Protein AF-A0A843XCW1-F1 (afdb_monomer_lite)

pLDDT: mean 71.19, std 19.33, range [31.62, 93.44]

Sequence (189 aa):
MIVRGHMHDRPYMSRRPGGSSKDAEFLVAKASEFLVITGYDINGIKLAKKVWVLPGQACTIFDISPVNYTFEKLTFLLPSIFTIGPCIDDRDSLLRYAKLISPHDKLSNHIKELVKGVIKGETHVIASSMTMEEITKNSAGERERGTKSFKEEVFEKVQLELNQFGFLIYNANVKQLVDVVGHEYLSYL

Secondary structure (DSSP, 8-state):
--------PPP--PPPP-----PPEEEE--TTEEEEEEETTEEEEEEESEEEE-TTEEEEEEE---EEEE---S-TTS-SEEEEEE-SS-HHHHHHHHHHHSS-TTHHHHHHHHHHHHHHHHHHHHHHHS-HHHHHHHHTT---TTPPPHHHHHHHHHHHHHHTTTEEEEEEE--------S-SSS---

Radius of gyration: 23.96 Å; chains: 1; bounding box: 61×48×83 Å

Organism: Colocasia esculenta (NCBI:txid4460)

InterPro domains:
  IPR001107 Band 7 domain [PF01145] (36-176)
  IPR027705 Flotillin family [PTHR13806] (27-189)
  IPR036013 Band 7/SPFH domain superfamily [G3DSA:3.30.479.30] (64-180)
  IPR036013 Band 7/SPFH domain superfamily [SSF117892] (68-179)

Foldseek 3Di:
DDDDDDDDDDDDDDDDDDDDDPDWDKDAADPQKWKWKDFDPDDQTDIDRIDTAGPGMDIDMDGFAWDWQADPDDDLLFQRIWTKTFDPPDPVLVSLLCVLPVDDDVRVVVVNVVLVVLLVVLLVVLPVVDDPVQQVCLRVPNDDPPDHHSHVSSQVSSQVVVSSSRMDGPDGHRPRDPDPPDDDDDPPD

Structure (mmCIF, N/CA/C/O backbone):
data_AF-A0A843XCW1-F1
#
_entry.id   AF-A0A843XCW1-F1
#
loop_
_atom_site.group_PDB
_atom_site.id
_atom_site.type_symbol
_atom_site.label_atom_id
_atom_site.label_alt_id
_atom_site.label_comp_id
_atom_site.label_asym_id
_atom_site.label_entity_id
_atom_site.label_seq_id
_atom_site.pdbx_PDB_ins_code
_atom_site.Cartn_x
_atom_site.Cartn_y
_atom_site.Cartn_z
_atom_site.occupancy
_atom_site.B_iso_or_equiv
_atom_site.auth_seq_id
_atom_site.auth_comp_id
_atom_site.auth_asym_id
_atom_site.auth_atom_id
_atom_site.pdbx_PDB_model_num
ATOM 1 N N . MET A 1 1 ? 30.957 -37.542 9.936 1.00 42.91 1 MET A N 1
ATOM 2 C CA . MET A 1 1 ? 31.930 -36.435 10.041 1.00 42.91 1 MET A CA 1
ATOM 3 C C . MET A 1 1 ? 32.501 -36.199 8.652 1.00 42.91 1 MET A C 1
ATOM 5 O O . MET A 1 1 ? 33.139 -37.104 8.148 1.00 42.91 1 MET A O 1
ATOM 9 N N . ILE A 1 2 ? 32.157 -35.078 8.013 1.00 34.94 2 ILE A N 1
ATOM 10 C CA . ILE A 1 2 ? 32.978 -34.258 7.100 1.00 34.94 2 ILE A CA 1
ATOM 11 C C . ILE A 1 2 ? 32.090 -33.070 6.702 1.00 34.94 2 ILE A C 1
ATOM 13 O O . ILE A 1 2 ? 30.988 -33.225 6.185 1.00 34.94 2 ILE A O 1
ATOM 17 N N . VAL A 1 3 ? 32.586 -31.891 7.055 1.00 39.03 3 VAL A N 1
ATOM 18 C CA . VAL A 1 3 ? 32.024 -30.555 6.859 1.00 39.03 3 VAL A CA 1
ATOM 19 C C . VAL A 1 3 ? 32.663 -29.958 5.603 1.00 39.03 3 VAL A C 1
ATOM 21 O O . VAL A 1 3 ? 33.866 -30.126 5.422 1.00 39.03 3 VAL A O 1
ATOM 24 N N . ARG A 1 4 ? 31.889 -29.250 4.769 1.00 32.25 4 ARG A N 1
ATOM 25 C CA . ARG A 1 4 ? 32.316 -28.252 3.754 1.00 32.25 4 ARG A CA 1
ATOM 26 C C . ARG A 1 4 ? 31.024 -27.632 3.191 1.00 32.25 4 ARG A C 1
ATOM 28 O O . ARG A 1 4 ? 30.201 -28.370 2.676 1.00 32.25 4 ARG A O 1
ATOM 35 N N . GLY A 1 5 ? 30.685 -26.351 3.320 1.00 33.88 5 GLY A N 1
ATOM 36 C CA . GLY A 1 5 ? 31.501 -25.150 3.455 1.00 33.88 5 GLY A CA 1
ATOM 37 C C . GLY A 1 5 ? 31.714 -24.526 2.076 1.00 33.88 5 GLY A C 1
ATOM 38 O O . GLY A 1 5 ? 32.639 -24.942 1.392 1.00 33.88 5 GLY A O 1
ATOM 39 N N . HIS A 1 6 ? 30.857 -23.582 1.665 1.00 31.62 6 HIS A N 1
ATOM 40 C CA . HIS A 1 6 ? 31.295 -22.244 1.243 1.00 31.62 6 HIS A CA 1
ATOM 41 C C . HIS A 1 6 ? 30.123 -21.323 0.875 1.00 31.62 6 HIS A C 1
ATOM 43 O O . HIS A 1 6 ? 29.407 -21.527 -0.103 1.00 31.62 6 HIS A O 1
ATOM 49 N N . MET A 1 7 ? 29.991 -20.276 1.692 1.00 39.00 7 MET A N 1
ATOM 50 C CA . MET A 1 7 ? 29.360 -19.002 1.373 1.00 39.00 7 MET A CA 1
ATOM 51 C C . MET A 1 7 ? 29.968 -18.423 0.093 1.00 39.00 7 MET A C 1
ATOM 53 O O . MET A 1 7 ? 31.190 -18.340 -0.026 1.00 39.00 7 MET A O 1
ATOM 57 N N . HIS A 1 8 ? 29.112 -17.975 -0.821 1.00 34.19 8 HIS A N 1
ATOM 58 C CA . HIS A 1 8 ? 29.477 -16.998 -1.838 1.00 34.19 8 HIS A CA 1
ATOM 59 C C . HIS A 1 8 ? 28.690 -15.718 -1.566 1.00 34.19 8 HIS A C 1
ATOM 61 O O . HIS A 1 8 ? 27.567 -15.543 -2.040 1.00 34.19 8 HIS A O 1
ATOM 67 N N . ASP A 1 9 ? 29.311 -14.829 -0.794 1.00 36.38 9 ASP A N 1
ATOM 68 C CA . ASP A 1 9 ? 28.999 -13.407 -0.811 1.00 36.38 9 ASP A CA 1
ATOM 69 C C . ASP A 1 9 ? 29.245 -12.879 -2.229 1.00 36.38 9 ASP A C 1
ATOM 71 O O . ASP A 1 9 ? 30.337 -13.031 -2.787 1.00 36.38 9 ASP A O 1
ATOM 75 N N . ARG A 1 10 ? 28.221 -12.277 -2.840 1.00 37.25 10 ARG A N 1
ATOM 76 C CA . ARG A 1 10 ? 28.391 -11.470 -4.054 1.00 37.25 10 ARG A CA 1
ATOM 77 C C . ARG A 1 10 ? 28.349 -9.991 -3.678 1.00 37.25 10 ARG A C 1
ATOM 79 O O . ARG A 1 10 ? 27.496 -9.599 -2.883 1.00 37.25 10 ARG A O 1
ATOM 86 N N . PRO A 1 11 ? 29.268 -9.175 -4.215 1.00 33.97 11 PRO A N 1
ATOM 87 C CA . PRO A 1 11 ? 29.506 -7.837 -3.706 1.00 33.97 11 PRO A CA 1
ATOM 88 C C . PRO A 1 11 ? 28.362 -6.897 -4.090 1.00 33.97 11 PRO A C 1
ATOM 90 O O . PRO A 1 11 ? 27.901 -6.881 -5.233 1.00 33.97 11 PRO A O 1
ATOM 93 N N . TYR A 1 12 ? 27.947 -6.071 -3.132 1.00 35.97 12 TYR A N 1
ATOM 94 C CA . TYR A 1 12 ? 27.182 -4.855 -3.385 1.00 35.97 12 TYR A CA 1
ATOM 95 C C . TYR A 1 12 ? 28.039 -3.915 -4.245 1.00 35.97 12 TYR A C 1
ATOM 97 O O . TYR A 1 12 ? 28.986 -3.302 -3.755 1.00 35.97 12 TYR A O 1
ATOM 105 N N . MET A 1 13 ? 27.728 -3.814 -5.539 1.00 37.12 13 MET A N 1
ATOM 106 C CA . MET A 1 13 ? 28.345 -2.824 -6.420 1.00 37.12 13 MET A CA 1
ATOM 107 C C . MET A 1 13 ? 27.622 -1.481 -6.299 1.00 37.12 13 MET A C 1
ATOM 109 O O . MET A 1 13 ? 26.503 -1.294 -6.772 1.00 37.12 13 MET A O 1
ATOM 113 N N . SER A 1 14 ? 28.311 -0.534 -5.674 1.00 41.09 14 SER A N 1
ATOM 114 C CA . SER A 1 14 ? 28.047 0.899 -5.714 1.00 41.09 14 SER A CA 1
ATOM 115 C C . SER A 1 14 ? 28.290 1.444 -7.132 1.00 41.09 14 SER A C 1
ATOM 117 O O . SER A 1 14 ? 29.402 1.378 -7.652 1.00 41.09 14 SER A O 1
ATOM 119 N N . ARG A 1 15 ? 27.257 1.994 -7.790 1.00 41.91 15 ARG A N 1
ATOM 120 C CA . ARG A 1 15 ? 27.407 2.665 -9.097 1.00 41.91 15 ARG A CA 1
ATOM 121 C C . ARG A 1 15 ? 27.857 4.123 -8.904 1.00 41.91 15 ARG A C 1
ATOM 123 O O . ARG A 1 15 ? 27.137 4.922 -8.313 1.00 41.91 15 ARG A O 1
ATOM 130 N N . ARG A 1 16 ? 29.034 4.472 -9.444 1.00 40.62 16 ARG A N 1
ATOM 131 C CA . ARG A 1 16 ? 29.430 5.854 -9.796 1.00 40.62 16 ARG A CA 1
ATOM 132 C C . ARG A 1 16 ? 28.834 6.245 -11.164 1.00 40.62 16 ARG A C 1
ATOM 134 O O . ARG A 1 16 ? 28.589 5.346 -11.968 1.00 40.62 16 ARG A O 1
ATOM 141 N N . PRO A 1 17 ? 28.652 7.546 -11.473 1.00 51.94 17 PRO A N 1
ATOM 142 C CA . PRO A 1 17 ? 28.179 7.995 -12.778 1.00 51.94 17 PRO A CA 1
ATOM 143 C C . PRO A 1 17 ? 29.356 8.278 -13.730 1.00 51.94 17 PRO A C 1
ATOM 145 O O . PRO A 1 17 ? 30.313 8.955 -13.363 1.00 51.94 17 PRO A O 1
ATOM 148 N N . GLY A 1 18 ? 29.281 7.782 -14.965 1.00 34.56 18 GLY A N 1
ATOM 149 C CA . GLY A 1 18 ? 30.233 8.086 -16.040 1.00 34.56 18 GLY A CA 1
ATOM 150 C C . GLY A 1 18 ? 29.852 7.335 -17.314 1.00 34.56 18 GLY A C 1
ATOM 151 O O . GLY A 1 18 ? 29.798 6.111 -17.304 1.00 34.56 18 GLY A O 1
ATOM 152 N N . GLY A 1 19 ? 29.486 8.066 -18.370 1.00 50.41 19 GLY A N 1
ATOM 153 C CA . GLY A 1 19 ? 28.840 7.518 -19.565 1.00 50.41 19 GLY A CA 1
ATOM 154 C C . GLY A 1 19 ? 29.751 6.747 -20.526 1.00 50.41 19 GLY A C 1
ATOM 155 O O . GLY A 1 19 ? 30.942 7.018 -20.620 1.00 50.41 19 GLY A O 1
ATOM 156 N N . SER A 1 20 ? 29.154 5.803 -21.260 1.00 41.19 20 SER A N 1
ATOM 157 C CA . SER A 1 20 ? 29.444 5.393 -22.652 1.00 41.19 20 SER A CA 1
ATOM 158 C C . SER A 1 20 ? 28.678 4.092 -22.964 1.00 41.19 20 SER A C 1
ATOM 160 O O . SER A 1 20 ? 28.527 3.258 -22.083 1.00 41.19 20 SER A O 1
ATOM 162 N N . SER A 1 21 ? 28.137 3.990 -24.187 1.00 45.41 21 SER A N 1
ATOM 163 C CA . SER A 1 21 ? 27.369 2.879 -24.800 1.00 45.41 21 SER A CA 1
ATOM 164 C C . SER A 1 21 ? 26.315 2.175 -23.927 1.00 45.41 21 SER A C 1
ATOM 166 O O . SER A 1 21 ? 26.625 1.327 -23.097 1.00 45.41 21 SER A O 1
ATOM 168 N N . LYS A 1 22 ? 25.026 2.481 -24.139 1.00 59.19 22 LYS A N 1
ATOM 169 C CA . LYS A 1 22 ? 23.931 1.713 -23.521 1.00 59.19 22 LYS A CA 1
ATOM 170 C C . LYS A 1 22 ? 23.686 0.434 -24.322 1.00 59.19 22 LYS A C 1
ATOM 172 O O . LYS A 1 22 ? 22.729 0.359 -25.089 1.00 59.19 22 LYS A O 1
ATOM 177 N N . ASP A 1 23 ? 24.564 -0.545 -24.154 1.00 73.44 23 ASP A N 1
ATOM 178 C CA . ASP A 1 23 ? 24.301 -1.907 -24.610 1.00 73.44 23 ASP A CA 1
ATOM 179 C C . ASP A 1 23 ? 23.095 -2.476 -23.844 1.00 73.44 23 ASP A C 1
ATOM 181 O O . ASP A 1 23 ? 22.777 -2.034 -22.735 1.00 73.44 23 ASP A O 1
ATOM 185 N N . ALA A 1 24 ? 22.385 -3.429 -24.449 1.00 77.44 24 ALA A N 1
ATOM 186 C CA . ALA A 1 24 ? 21.209 -4.019 -23.824 1.00 77.44 24 ALA A CA 1
ATOM 187 C C . ALA A 1 24 ? 21.603 -4.795 -22.552 1.00 77.44 24 ALA A C 1
ATOM 189 O O . ALA A 1 24 ? 22.353 -5.768 -22.621 1.00 77.44 24 ALA A O 1
ATOM 190 N N . GLU A 1 25 ? 21.084 -4.385 -21.392 1.00 86.69 25 GLU A N 1
ATOM 191 C CA . GLU A 1 25 ? 21.371 -5.018 -20.096 1.00 86.69 25 GLU A CA 1
ATOM 192 C C . GLU A 1 25 ? 20.245 -6.003 -19.739 1.00 86.69 25 GLU A C 1
ATOM 194 O O . GLU A 1 25 ? 19.065 -5.643 -19.758 1.00 86.69 25 GLU A O 1
ATOM 199 N N . PHE A 1 26 ? 20.586 -7.253 -19.406 1.00 89.25 26 PHE A N 1
ATOM 200 C CA . PHE A 1 26 ? 19.610 -8.231 -18.918 1.00 89.25 26 PHE A CA 1
ATOM 201 C C . PHE A 1 26 ? 19.515 -8.182 -17.391 1.00 89.25 26 PHE A C 1
ATOM 203 O O . PHE A 1 26 ? 20.472 -8.510 -16.689 1.00 89.25 26 PHE A O 1
ATOM 210 N N . LEU A 1 27 ? 18.343 -7.807 -16.877 1.00 88.06 27 LEU A N 1
ATOM 211 C CA . LEU A 1 27 ? 18.084 -7.661 -15.446 1.00 88.06 27 LEU A CA 1
ATOM 212 C C . LEU A 1 27 ? 17.077 -8.700 -14.948 1.00 88.06 27 LEU A C 1
ATOM 214 O O . LEU A 1 27 ? 16.104 -9.038 -15.626 1.00 88.06 27 LEU A O 1
ATOM 218 N N . VAL A 1 28 ? 17.301 -9.177 -13.723 1.00 89.56 28 VAL A N 1
ATOM 219 C CA . VAL A 1 28 ? 16.445 -10.142 -13.021 1.00 89.56 28 VAL A CA 1
ATOM 220 C C . VAL A 1 28 ? 16.177 -9.623 -11.611 1.00 89.56 28 VAL A C 1
ATOM 222 O O . VAL A 1 28 ? 17.115 -9.393 -10.853 1.00 89.56 28 VAL A O 1
ATOM 225 N N . ALA A 1 29 ? 14.903 -9.457 -11.262 1.00 88.44 29 ALA A N 1
ATOM 226 C CA . ALA A 1 29 ? 14.480 -9.066 -9.921 1.00 88.44 29 ALA A CA 1
ATOM 227 C C . ALA A 1 29 ? 14.455 -10.258 -8.955 1.00 88.44 29 ALA A C 1
ATOM 229 O O . ALA A 1 29 ? 14.242 -11.407 -9.360 1.00 88.44 29 ALA A O 1
ATOM 230 N N . LYS A 1 30 ? 14.620 -9.976 -7.658 1.00 87.00 30 LYS A N 1
ATOM 231 C CA . LYS A 1 30 ? 14.442 -10.968 -6.589 1.00 87.00 30 LYS A CA 1
ATOM 232 C C . LYS A 1 30 ? 12.969 -11.368 -6.411 1.00 87.00 30 LYS A C 1
ATOM 234 O O . LYS A 1 30 ? 12.048 -10.821 -7.024 1.00 87.00 30 LYS A O 1
ATOM 239 N N . ALA A 1 31 ? 12.733 -12.339 -5.527 1.00 84.44 31 ALA A N 1
ATOM 240 C CA . ALA A 1 31 ? 11.390 -12.825 -5.211 1.00 84.44 31 ALA A CA 1
ATOM 241 C C . ALA A 1 31 ? 10.445 -11.696 -4.748 1.00 84.44 31 ALA A C 1
ATOM 243 O O . ALA A 1 31 ? 9.326 -11.611 -5.253 1.00 84.44 31 ALA A O 1
ATOM 244 N N . SER A 1 32 ? 10.926 -10.782 -3.897 1.00 82.62 32 SER A N 1
ATOM 245 C CA . SER A 1 32 ? 10.179 -9.626 -3.375 1.00 82.62 32 SER A CA 1
ATOM 246 C C . SER A 1 32 ? 10.312 -8.350 -4.214 1.00 82.62 32 SER A C 1
ATOM 248 O O . SER A 1 32 ? 9.844 -7.303 -3.792 1.00 82.62 32 SER A O 1
ATOM 250 N N . GLU A 1 33 ? 10.931 -8.398 -5.396 1.00 85.44 33 GLU A N 1
ATOM 251 C CA . GLU A 1 33 ? 11.204 -7.198 -6.198 1.00 85.44 33 GLU A CA 1
ATOM 252 C C . GLU A 1 33 ? 10.527 -7.273 -7.574 1.00 85.44 33 GLU A C 1
ATOM 254 O O . GLU A 1 33 ? 10.338 -8.357 -8.132 1.00 85.44 33 GLU A O 1
ATOM 259 N N . PHE A 1 34 ? 10.184 -6.132 -8.162 1.00 88.00 34 PHE A N 1
ATOM 260 C CA . PHE A 1 34 ? 9.697 -6.028 -9.540 1.00 88.00 34 PHE A CA 1
ATOM 261 C C . PHE A 1 34 ? 10.471 -4.964 -10.319 1.00 88.00 34 PHE A C 1
ATOM 263 O O . PHE A 1 34 ? 10.913 -3.960 -9.763 1.00 88.00 34 PHE A O 1
ATOM 270 N N . LEU A 1 35 ? 10.630 -5.202 -11.624 1.00 88.44 35 LEU A N 1
ATOM 271 C CA . LEU A 1 35 ? 11.243 -4.267 -12.563 1.00 88.44 35 LEU A CA 1
ATOM 272 C C . LEU A 1 35 ? 10.146 -3.448 -13.244 1.00 88.44 35 LEU A C 1
ATOM 274 O O . LEU A 1 35 ? 9.232 -4.009 -13.853 1.00 88.44 35 LEU A O 1
ATOM 278 N N . VAL A 1 36 ? 10.269 -2.131 -13.152 1.00 88.50 36 VAL A N 1
ATOM 279 C CA . VAL A 1 36 ? 9.458 -1.118 -13.834 1.00 88.50 36 VAL A CA 1
ATOM 280 C C . VAL A 1 36 ? 10.268 -0.643 -15.019 1.00 88.50 36 VAL A C 1
ATOM 282 O O . VAL A 1 36 ? 11.318 -0.037 -14.826 1.00 88.50 36 VAL A O 1
ATOM 285 N N . ILE A 1 37 ? 9.794 -0.904 -16.232 1.00 88.94 37 ILE A N 1
ATOM 286 C CA . ILE A 1 37 ? 10.433 -0.418 -17.452 1.00 88.94 37 ILE A CA 1
ATOM 287 C C . ILE A 1 37 ? 9.579 0.688 -18.065 1.00 88.94 37 ILE A C 1
ATOM 289 O O . ILE A 1 37 ? 8.367 0.530 -18.231 1.00 88.94 37 ILE A O 1
ATOM 293 N N . THR A 1 38 ? 10.227 1.791 -18.417 1.00 87.56 38 THR A N 1
ATOM 294 C CA . THR A 1 38 ? 9.656 2.925 -19.151 1.00 87.56 38 THR A CA 1
ATOM 295 C C . THR A 1 38 ? 10.589 3.314 -20.298 1.00 87.56 38 THR A C 1
ATOM 297 O O . THR A 1 38 ? 11.750 2.905 -20.325 1.00 87.56 38 THR A O 1
ATOM 300 N N . GLY A 1 39 ? 10.106 4.093 -21.264 1.00 85.69 39 GLY A N 1
ATOM 301 C CA . GLY A 1 39 ? 10.937 4.643 -22.340 1.00 85.69 39 GLY A CA 1
ATOM 302 C C . GLY A 1 39 ? 10.531 4.161 -23.726 1.00 85.69 39 GLY A C 1
ATOM 303 O O . GLY A 1 39 ? 9.351 3.932 -23.984 1.00 85.69 39 GLY A O 1
ATOM 304 N N . TYR A 1 40 ? 11.505 4.072 -24.633 1.00 81.12 40 TYR A N 1
ATOM 305 C CA . TYR A 1 40 ? 11.241 3.844 -26.055 1.00 81.12 40 TYR A CA 1
ATOM 306 C C . TYR A 1 40 ? 10.434 2.555 -26.295 1.00 81.12 40 TYR A C 1
ATOM 308 O O . TYR A 1 40 ? 10.780 1.496 -25.762 1.00 81.12 40 TYR A O 1
ATOM 316 N N . ASP A 1 41 ? 9.357 2.680 -27.080 1.00 81.62 41 ASP A N 1
ATOM 317 C CA . ASP A 1 41 ? 8.380 1.623 -27.400 1.00 81.62 41 ASP A CA 1
ATOM 318 C C . ASP A 1 41 ? 7.563 1.084 -26.199 1.00 81.62 41 ASP A C 1
ATOM 320 O O . ASP A 1 41 ? 6.938 0.027 -26.260 1.00 81.62 41 ASP A O 1
ATOM 324 N N . ILE A 1 42 ? 7.533 1.814 -25.075 1.00 83.69 42 ILE A N 1
ATOM 325 C CA . ILE A 1 42 ? 6.706 1.484 -23.905 1.00 83.69 42 ILE A CA 1
ATOM 326 C C . ILE A 1 42 ? 5.732 2.627 -23.630 1.00 83.69 42 ILE A C 1
ATOM 328 O O . ILE A 1 42 ? 6.096 3.677 -23.100 1.00 83.69 42 ILE A O 1
ATOM 332 N N . ASN A 1 43 ? 4.454 2.392 -23.926 1.00 78.06 43 ASN A N 1
ATOM 333 C CA . ASN A 1 43 ? 3.383 3.320 -23.579 1.00 78.06 43 ASN A CA 1
ATOM 334 C C . ASN A 1 43 ? 3.060 3.214 -22.080 1.00 78.06 43 ASN A C 1
ATOM 336 O O . ASN A 1 43 ? 2.316 2.336 -21.643 1.00 78.06 43 ASN A O 1
ATOM 340 N N . GLY A 1 44 ? 3.640 4.112 -21.281 1.00 83.31 44 GLY A N 1
ATOM 341 C CA . GLY A 1 44 ? 3.436 4.174 -19.835 1.00 83.31 44 GLY A CA 1
ATOM 342 C C . GLY A 1 44 ? 4.480 3.375 -19.059 1.00 83.31 44 GLY A C 1
ATOM 343 O O . GLY A 1 44 ? 5.648 3.749 -19.034 1.00 83.31 44 GLY A O 1
ATOM 344 N N . ILE A 1 45 ? 4.047 2.309 -18.379 1.00 86.19 45 ILE A N 1
ATOM 345 C CA . ILE A 1 45 ? 4.887 1.502 -17.485 1.00 86.19 45 ILE A CA 1
ATOM 346 C C . ILE A 1 45 ? 4.680 0.017 -17.777 1.00 86.19 45 ILE A C 1
ATOM 348 O O . ILE A 1 45 ? 3.547 -0.460 -17.818 1.00 86.19 45 ILE A O 1
ATOM 352 N N . LYS A 1 46 ? 5.781 -0.728 -17.906 1.00 86.75 46 LYS A N 1
ATOM 353 C CA . LYS A 1 46 ? 5.785 -2.189 -18.012 1.00 86.75 46 LYS A CA 1
ATOM 354 C C . LYS A 1 46 ? 6.354 -2.811 -16.741 1.00 86.75 46 LYS A C 1
ATOM 356 O O . LYS A 1 46 ? 7.412 -2.402 -16.280 1.00 86.75 46 LYS A O 1
ATOM 361 N N . LEU A 1 47 ? 5.677 -3.826 -16.209 1.00 88.81 47 LEU A N 1
ATOM 362 C CA . LEU A 1 47 ? 6.122 -4.588 -15.040 1.00 88.81 47 LEU A CA 1
ATOM 363 C C . LEU A 1 47 ? 6.646 -5.962 -15.454 1.00 88.81 47 LEU A C 1
ATOM 365 O O . LEU A 1 47 ? 5.966 -6.697 -16.173 1.00 88.81 47 LEU A O 1
ATOM 369 N N . ALA A 1 48 ? 7.841 -6.327 -14.990 1.00 88.19 48 ALA A N 1
ATOM 370 C CA . ALA A 1 48 ? 8.440 -7.628 -15.273 1.00 88.19 48 ALA A CA 1
ATOM 371 C C . ALA A 1 48 ? 9.321 -8.134 -14.120 1.00 88.19 48 ALA A C 1
ATOM 373 O O . ALA A 1 48 ? 9.882 -7.359 -13.353 1.00 88.19 48 ALA A O 1
ATOM 374 N N . LYS A 1 49 ? 9.487 -9.460 -14.021 1.00 88.94 49 LYS A N 1
ATOM 375 C CA . LYS A 1 49 ? 10.491 -10.091 -13.140 1.00 88.94 49 LYS A CA 1
ATOM 376 C C . LYS A 1 49 ? 11.864 -10.222 -13.805 1.00 88.94 49 LYS A C 1
ATOM 378 O O . LYS A 1 49 ? 12.876 -10.299 -13.117 1.00 88.94 49 LYS A O 1
ATOM 383 N N . LYS A 1 50 ? 11.893 -10.287 -15.137 1.00 90.44 50 LYS A N 1
ATOM 384 C CA . LYS A 1 50 ? 13.097 -10.409 -15.965 1.00 90.44 50 LYS A CA 1
ATOM 385 C C . LYS A 1 50 ? 12.897 -9.579 -17.222 1.00 90.44 50 LYS A C 1
ATOM 387 O O . LYS A 1 50 ? 11.821 -9.667 -17.816 1.00 90.44 50 LYS A O 1
ATOM 392 N N . VAL A 1 51 ? 13.885 -8.788 -17.625 1.00 91.00 51 VAL A N 1
ATOM 393 C CA . VAL A 1 51 ? 13.756 -7.943 -18.817 1.00 91.00 51 VAL A CA 1
ATOM 394 C C . VAL A 1 51 ? 15.110 -7.615 -19.437 1.00 91.00 51 VAL A C 1
ATOM 396 O O . VAL A 1 51 ? 16.113 -7.499 -18.738 1.00 91.00 51 VAL A O 1
ATOM 399 N N . TRP A 1 52 ? 15.107 -7.446 -20.756 1.00 88.88 52 TRP A N 1
ATOM 400 C CA . TRP A 1 52 ? 16.182 -6.793 -21.494 1.00 88.88 52 TRP A CA 1
ATOM 401 C C . TRP A 1 52 ? 15.894 -5.296 -21.549 1.00 88.88 52 TRP A C 1
ATOM 403 O O . TRP A 1 52 ? 14.877 -4.894 -22.113 1.00 88.88 52 TRP A O 1
ATOM 413 N N . VAL A 1 53 ? 16.758 -4.485 -20.947 1.00 88.44 53 VAL A N 1
ATOM 414 C CA . VAL A 1 53 ? 16.656 -3.024 -20.988 1.00 88.44 53 VAL A CA 1
ATOM 415 C C . VAL A 1 53 ? 17.422 -2.535 -22.207 1.00 88.44 53 VAL A C 1
ATOM 417 O O . VAL A 1 53 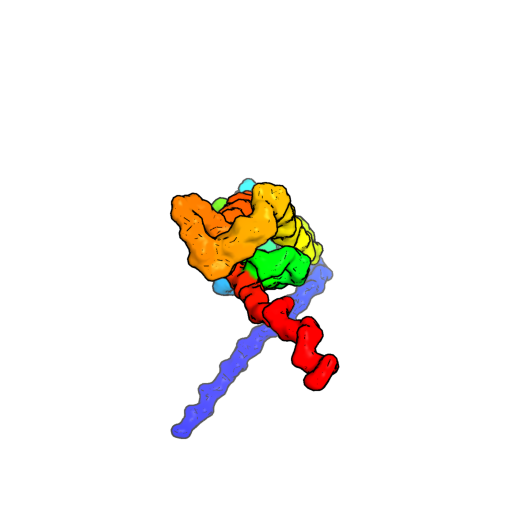? 18.647 -2.627 -22.247 1.00 88.44 53 VAL A O 1
ATOM 420 N N . LEU A 1 54 ? 16.697 -2.044 -23.210 1.00 87.69 54 LEU A N 1
ATOM 421 C CA . LEU A 1 54 ? 17.287 -1.535 -24.448 1.00 87.69 54 LEU A CA 1
ATOM 422 C C . LEU A 1 54 ? 17.758 -0.076 -24.295 1.00 87.69 54 LEU A C 1
ATOM 424 O O . LEU A 1 54 ? 17.244 0.659 -23.443 1.00 87.69 54 LEU A O 1
ATOM 428 N N . PRO A 1 55 ? 18.702 0.397 -25.130 1.00 86.50 55 PRO A N 1
ATOM 429 C CA . PRO A 1 55 ? 19.027 1.818 -25.204 1.00 86.50 55 PRO A CA 1
ATOM 430 C C . PRO A 1 55 ? 17.769 2.667 -25.442 1.00 86.50 55 PRO A C 1
ATOM 432 O O . PRO A 1 55 ? 16.983 2.410 -26.347 1.00 86.50 55 PRO A O 1
ATOM 435 N N . GLY A 1 56 ? 17.573 3.683 -24.598 1.00 83.50 56 GLY A N 1
ATOM 436 C CA . GLY A 1 56 ? 16.365 4.521 -24.599 1.00 83.50 56 GLY A CA 1
ATOM 437 C C . GLY A 1 56 ? 15.271 4.066 -23.626 1.00 83.50 56 GLY A C 1
ATOM 438 O O . GLY A 1 56 ? 14.285 4.781 -23.457 1.00 83.50 56 GLY A O 1
ATOM 439 N N . GLN A 1 57 ? 15.454 2.931 -22.945 1.00 88.25 57 GLN A N 1
ATOM 440 C CA . GLN A 1 57 ? 14.605 2.499 -21.835 1.00 88.25 57 GLN A CA 1
ATOM 441 C C . GLN A 1 57 ? 15.252 2.824 -20.482 1.00 88.25 57 GLN A C 1
ATOM 443 O O . GLN A 1 57 ? 16.478 2.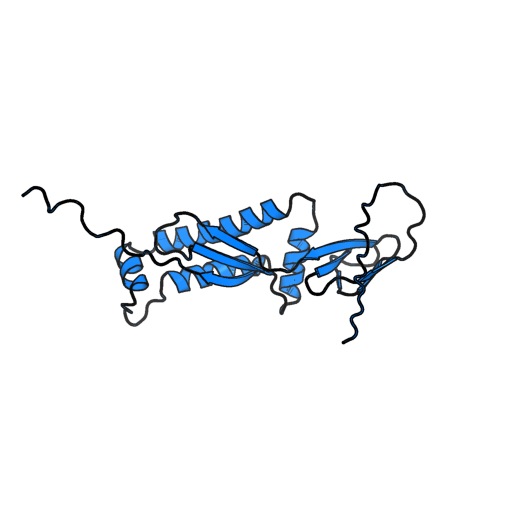856 -20.333 1.00 88.25 57 GLN A O 1
ATOM 448 N N . ALA A 1 58 ? 14.412 3.094 -19.490 1.00 84.31 58 ALA A N 1
ATOM 449 C CA . ALA A 1 58 ? 14.777 3.236 -18.092 1.00 84.31 58 ALA A CA 1
ATOM 450 C C . ALA A 1 58 ? 14.163 2.078 -17.305 1.00 84.31 58 ALA A C 1
ATOM 452 O O . ALA A 1 58 ? 13.030 1.675 -17.565 1.00 84.31 58 ALA A O 1
ATOM 453 N N . CYS A 1 59 ? 14.923 1.539 -16.354 1.00 84.88 59 CYS A N 1
ATOM 454 C CA . CYS A 1 59 ? 14.474 0.465 -15.482 1.00 84.88 59 CYS A CA 1
ATOM 455 C C . CYS A 1 59 ? 14.643 0.880 -14.022 1.00 84.88 59 CYS A C 1
ATOM 457 O O . CYS A 1 59 ? 15.738 1.265 -13.609 1.00 84.88 59 CYS A O 1
ATOM 459 N N . THR A 1 60 ? 13.576 0.752 -13.242 1.00 83.81 60 THR A N 1
ATOM 460 C CA . THR A 1 60 ? 13.563 0.995 -11.797 1.00 83.81 60 THR A CA 1
ATOM 461 C C . THR A 1 60 ? 13.153 -0.286 -11.086 1.00 83.81 60 THR A C 1
ATOM 463 O O . THR A 1 60 ? 12.252 -0.990 -11.536 1.00 83.81 60 THR A O 1
ATOM 466 N N . ILE A 1 61 ? 13.828 -0.608 -9.987 1.00 83.44 61 ILE A N 1
ATOM 467 C CA . ILE A 1 61 ? 13.511 -1.774 -9.160 1.00 83.44 61 ILE A CA 1
ATOM 468 C C . ILE A 1 61 ? 12.763 -1.282 -7.932 1.00 83.44 61 ILE A C 1
ATOM 470 O O . ILE A 1 61 ? 13.194 -0.316 -7.304 1.00 83.44 61 ILE A O 1
ATOM 474 N N . PHE A 1 62 ? 11.672 -1.950 -7.580 1.00 82.50 62 PHE A N 1
ATOM 475 C CA . PHE A 1 62 ? 10.973 -1.698 -6.328 1.00 82.50 62 PHE A CA 1
ATOM 476 C C . PHE A 1 62 ? 10.669 -2.989 -5.592 1.00 82.50 62 PHE A C 1
ATOM 478 O O . PHE A 1 62 ? 10.511 -4.044 -6.209 1.00 82.50 62 PHE A O 1
ATOM 485 N N . ASP A 1 63 ? 10.576 -2.879 -4.273 1.00 83.31 63 ASP A N 1
ATOM 486 C CA . ASP A 1 63 ? 10.250 -3.985 -3.386 1.00 83.31 63 ASP A CA 1
ATOM 487 C C . ASP A 1 63 ? 8.748 -3.978 -3.057 1.00 83.31 63 ASP A C 1
ATOM 489 O O . ASP A 1 63 ? 8.138 -2.921 -2.891 1.00 83.31 63 ASP A O 1
ATOM 493 N N . ILE A 1 64 ? 8.146 -5.165 -3.021 1.00 85.44 64 ILE A N 1
ATOM 494 C CA . ILE A 1 64 ? 6.716 -5.384 -2.760 1.00 85.44 64 ILE A CA 1
ATOM 495 C C . ILE A 1 64 ? 6.434 -5.860 -1.330 1.00 85.44 64 ILE A C 1
ATOM 497 O O . ILE A 1 64 ? 5.308 -6.252 -1.025 1.00 85.44 64 ILE A O 1
ATOM 501 N N . SER A 1 65 ? 7.434 -5.867 -0.450 1.00 85.75 65 SER A N 1
ATOM 502 C CA . SER A 1 65 ? 7.267 -6.357 0.914 1.00 85.75 65 SER A CA 1
ATOM 503 C C . SER A 1 65 ? 6.307 -5.462 1.699 1.00 85.75 65 SER A C 1
ATOM 505 O O . SER A 1 65 ? 6.404 -4.232 1.637 1.00 85.75 65 SER A O 1
ATOM 507 N N . PRO A 1 66 ? 5.386 -6.059 2.473 1.00 86.00 66 PRO A N 1
ATOM 508 C CA . PRO A 1 66 ? 4.479 -5.299 3.310 1.00 86.00 66 PRO A CA 1
ATOM 509 C C . PRO A 1 66 ? 5.233 -4.581 4.433 1.00 86.00 66 PRO A C 1
ATOM 511 O O . PRO A 1 66 ? 6.192 -5.097 5.010 1.00 86.00 66 PRO A O 1
ATOM 514 N N . VAL A 1 67 ? 4.760 -3.385 4.768 1.00 87.00 67 VAL A N 1
ATOM 515 C CA . VAL A 1 67 ? 5.332 -2.504 5.785 1.00 87.00 67 VAL A CA 1
ATOM 516 C C . VAL A 1 67 ? 4.358 -2.373 6.952 1.00 87.00 67 VAL A C 1
ATOM 518 O O . VAL A 1 67 ? 3.145 -2.266 6.771 1.00 87.00 67 VAL A O 1
ATOM 521 N N . ASN A 1 68 ? 4.895 -2.368 8.172 1.00 85.81 68 ASN A N 1
ATOM 522 C CA . ASN A 1 68 ? 4.113 -2.152 9.384 1.00 85.81 68 ASN A CA 1
ATOM 523 C C . ASN A 1 68 ? 4.009 -0.655 9.702 1.00 85.81 68 ASN A C 1
ATOM 525 O O . ASN A 1 68 ? 5.014 0.021 9.929 1.00 85.81 68 ASN A O 1
ATOM 529 N N . TYR A 1 69 ? 2.781 -0.158 9.768 1.00 84.75 69 TYR A N 1
ATOM 530 C CA . TYR A 1 69 ? 2.426 1.201 10.140 1.00 84.75 69 TYR A CA 1
ATOM 531 C C . TYR A 1 69 ? 1.847 1.196 11.549 1.00 84.75 69 TYR A C 1
ATOM 533 O O . TYR A 1 69 ? 0.759 0.680 11.798 1.00 84.75 69 TYR A O 1
ATOM 541 N N . THR A 1 70 ? 2.601 1.763 12.482 1.00 81.25 70 THR A N 1
ATOM 542 C CA . THR A 1 70 ? 2.185 1.926 13.874 1.00 81.25 70 THR A CA 1
ATOM 543 C C . THR A 1 70 ? 1.549 3.295 14.065 1.00 81.25 70 THR A C 1
ATOM 545 O O . THR A 1 70 ? 2.156 4.309 13.709 1.00 81.25 70 THR A O 1
ATOM 548 N N . PHE A 1 71 ? 0.361 3.326 14.662 1.00 75.56 71 PHE A N 1
ATOM 549 C CA . PHE A 1 71 ? -0.336 4.561 15.007 1.00 75.56 71 PHE A CA 1
ATOM 550 C C . PHE A 1 71 ? -0.369 4.707 16.522 1.00 75.56 71 PHE A C 1
ATOM 552 O O . PHE A 1 71 ? -0.892 3.851 17.233 1.00 75.56 71 PHE A O 1
ATOM 559 N N . GLU A 1 72 ? 0.218 5.791 17.020 1.00 58.69 72 GLU A N 1
ATOM 560 C CA . GLU A 1 72 ? 0.176 6.124 18.439 1.00 58.69 72 GLU A CA 1
ATOM 561 C C . GLU A 1 72 ? -1.067 6.970 18.733 1.00 58.69 72 GLU A C 1
ATOM 563 O O . GLU A 1 72 ? -1.289 7.995 18.090 1.00 58.69 72 GLU A O 1
ATOM 568 N N . LYS A 1 73 ? -1.865 6.535 19.717 1.00 55.84 73 LYS A N 1
ATOM 569 C CA . LYS A 1 73 ? -2.931 7.313 20.375 1.00 55.84 73 LYS A CA 1
ATOM 570 C C . LYS A 1 73 ? -3.916 8.051 19.446 1.00 55.84 73 LYS A C 1
ATOM 572 O O . LYS A 1 73 ? -4.357 9.148 19.781 1.00 55.84 73 LYS A O 1
ATOM 577 N N . LEU A 1 74 ? -4.346 7.453 18.335 1.00 53.56 74 LEU A N 1
ATOM 578 C CA . LEU A 1 74 ? -5.739 7.695 17.946 1.00 53.56 74 LEU A CA 1
ATOM 579 C C . LEU A 1 74 ? -6.598 6.896 18.921 1.00 53.56 74 LEU A C 1
ATOM 581 O O . LEU A 1 74 ? -6.191 5.803 19.308 1.00 53.56 74 LEU A O 1
ATOM 585 N N . THR A 1 75 ? -7.698 7.498 19.365 1.00 50.81 75 THR A N 1
ATOM 586 C CA . THR A 1 75 ? -8.761 6.968 20.229 1.00 50.81 75 THR A CA 1
ATOM 587 C C . THR A 1 75 ? -8.664 5.456 20.409 1.00 50.81 75 THR A C 1
ATOM 589 O O . THR A 1 75 ? -8.655 4.741 19.413 1.00 50.81 75 THR A O 1
ATOM 592 N N . PHE A 1 76 ? -8.570 5.012 21.665 1.00 53.53 76 PHE A N 1
ATOM 593 C CA . PHE A 1 76 ? -8.307 3.671 22.227 1.00 53.53 76 PHE A CA 1
ATOM 594 C C . PHE A 1 76 ? -8.920 2.408 21.557 1.00 53.53 76 PHE A C 1
ATOM 596 O O . PHE A 1 76 ? -8.756 1.294 22.043 1.00 53.53 76 PHE A O 1
ATOM 603 N N . LEU A 1 77 ? -9.610 2.569 20.435 1.00 56.06 77 LEU A N 1
ATOM 604 C CA . LEU A 1 77 ? -10.469 1.637 19.727 1.00 56.06 77 LEU A CA 1
ATOM 605 C C . LEU A 1 77 ? -9.946 1.346 18.293 1.00 56.06 77 LEU A C 1
ATOM 607 O O . LEU A 1 77 ? -10.515 0.506 17.597 1.00 56.06 77 LEU A O 1
ATOM 611 N N . LEU A 1 78 ? -8.842 1.980 17.856 1.00 65.88 78 LEU A N 1
ATOM 612 C CA . LEU A 1 78 ? -8.182 1.735 16.559 1.00 65.88 78 LEU A CA 1
ATOM 613 C C . LEU A 1 78 ? -7.179 0.556 16.609 1.00 65.88 78 LEU A C 1
ATOM 615 O O . LEU A 1 78 ? -6.440 0.425 17.591 1.00 65.88 78 LEU A O 1
ATOM 619 N N . PRO A 1 79 ? -7.044 -0.252 15.532 1.00 64.19 79 PRO A N 1
ATOM 620 C CA . PRO A 1 79 ? -5.886 -1.116 15.344 1.00 64.19 79 PRO A CA 1
ATOM 621 C C . PRO A 1 79 ? -4.573 -0.331 15.462 1.00 64.19 79 PRO A C 1
ATOM 623 O O . PRO A 1 79 ? -4.295 0.570 14.677 1.00 64.19 79 PRO A O 1
ATOM 626 N N . SER A 1 80 ? -3.747 -0.643 16.458 1.00 68.88 80 SER A N 1
ATOM 627 C CA . SER A 1 80 ? -2.509 0.106 16.710 1.00 68.88 80 SER A CA 1
ATOM 628 C C . SER A 1 80 ? -1.409 -0.201 15.690 1.00 68.88 80 SER A C 1
ATOM 630 O O . SER A 1 80 ? -0.425 0.537 15.614 1.00 68.88 80 SER A O 1
ATOM 632 N N . ILE A 1 81 ? -1.542 -1.293 14.928 1.00 82.31 81 ILE A N 1
ATOM 633 C CA . ILE A 1 81 ? -0.577 -1.708 13.908 1.00 82.31 81 ILE A CA 1
ATOM 634 C C . ILE A 1 81 ? -1.324 -2.181 12.660 1.00 82.31 81 ILE A C 1
ATOM 636 O O . ILE A 1 81 ? -2.060 -3.161 12.721 1.00 82.31 81 ILE A O 1
ATOM 640 N N . PHE A 1 82 ? -1.081 -1.531 11.524 1.00 86.38 82 PHE A N 1
ATOM 641 C CA . PHE A 1 82 ? -1.541 -1.973 10.208 1.00 86.38 82 PHE A CA 1
ATOM 642 C C . PHE A 1 82 ? -0.359 -2.493 9.391 1.00 86.38 82 PHE A C 1
ATOM 644 O O . PHE A 1 82 ? 0.636 -1.794 9.224 1.00 86.38 82 PHE A O 1
ATOM 651 N N . THR A 1 83 ? -0.463 -3.703 8.859 1.00 89.25 83 THR A N 1
ATOM 652 C CA . THR A 1 83 ? 0.502 -4.268 7.912 1.00 89.25 83 THR A CA 1
ATOM 653 C C . THR A 1 83 ? -0.035 -4.040 6.505 1.00 89.25 83 THR A C 1
ATOM 655 O O . THR A 1 83 ? -1.029 -4.654 6.123 1.00 89.25 83 THR A O 1
ATOM 658 N N . ILE A 1 84 ? 0.589 -3.140 5.745 1.00 90.44 84 ILE A N 1
ATOM 659 C CA . ILE A 1 84 ? 0.102 -2.694 4.432 1.00 90.44 84 ILE A CA 1
ATOM 660 C C . ILE A 1 84 ? 1.204 -2.865 3.396 1.00 90.44 84 ILE A C 1
ATOM 662 O O . ILE A 1 84 ? 2.355 -2.511 3.637 1.00 90.44 84 ILE A O 1
ATOM 666 N N . GLY A 1 85 ? 0.852 -3.384 2.227 1.00 89.56 85 GLY A N 1
ATOM 667 C CA . GLY A 1 85 ? 1.765 -3.521 1.096 1.00 89.56 85 GLY A CA 1
ATOM 668 C C . GLY A 1 85 ? 1.017 -3.429 -0.229 1.00 89.56 85 GLY A C 1
ATOM 669 O O . GLY A 1 85 ? -0.203 -3.290 -0.227 1.00 89.56 85 GLY A O 1
ATOM 670 N N . PRO A 1 86 ? 1.712 -3.484 -1.369 1.00 90.12 86 PRO A N 1
ATOM 671 C CA . PRO A 1 86 ? 1.049 -3.549 -2.664 1.00 90.12 86 PRO A CA 1
ATOM 672 C C . PRO A 1 86 ? 0.236 -4.845 -2.813 1.00 90.12 86 PRO A C 1
ATOM 674 O O . PRO A 1 86 ? 0.620 -5.898 -2.293 1.00 90.12 86 PRO A O 1
ATOM 677 N N . CYS A 1 87 ? -0.879 -4.773 -3.542 1.00 88.88 87 CYS A N 1
ATOM 678 C CA . CYS A 1 87 ? -1.637 -5.956 -3.947 1.00 88.88 87 CYS A CA 1
ATOM 679 C C . CYS A 1 87 ? -0.896 -6.671 -5.087 1.00 88.88 87 CYS A C 1
ATOM 681 O O . CYS A 1 87 ? -0.703 -6.103 -6.162 1.00 88.88 87 CYS A O 1
ATOM 683 N N . ILE A 1 88 ? -0.438 -7.899 -4.833 1.00 83.62 88 ILE A N 1
ATOM 684 C CA . ILE A 1 88 ? 0.375 -8.679 -5.782 1.00 83.62 88 ILE A CA 1
ATOM 685 C C . ILE A 1 88 ? -0.515 -9.487 -6.738 1.00 83.62 88 ILE A C 1
ATOM 687 O O . ILE A 1 88 ? -0.119 -9.741 -7.877 1.00 83.62 88 ILE A O 1
ATOM 691 N N . ASP A 1 89 ? -1.711 -9.866 -6.285 1.00 83.81 89 ASP A N 1
ATOM 692 C CA . ASP A 1 89 ? -2.652 -10.693 -7.047 1.00 83.81 89 ASP A CA 1
ATOM 693 C C . ASP A 1 89 ? -3.295 -9.928 -8.211 1.00 83.81 89 ASP A C 1
ATOM 695 O O . ASP A 1 89 ? -3.648 -10.522 -9.230 1.00 83.81 89 ASP A O 1
ATOM 699 N N . ASP A 1 90 ? -3.403 -8.603 -8.087 1.00 87.62 90 ASP A N 1
ATOM 700 C CA . ASP A 1 90 ? -4.002 -7.741 -9.097 1.00 87.62 90 ASP A CA 1
ATOM 701 C C . ASP A 1 90 ? -2.950 -6.914 -9.851 1.00 87.62 90 ASP A C 1
ATOM 703 O O . ASP A 1 90 ? -2.222 -6.084 -9.295 1.00 87.62 90 ASP A O 1
ATOM 707 N N . ARG A 1 91 ? -2.896 -7.123 -11.169 1.00 86.06 91 ARG A N 1
ATOM 708 C CA . ARG A 1 91 ? -1.948 -6.447 -12.066 1.00 86.06 91 ARG A CA 1
ATOM 709 C C . ARG A 1 91 ? -2.210 -4.946 -12.144 1.00 86.06 91 ARG A C 1
ATOM 711 O O . ARG A 1 91 ? -1.248 -4.184 -12.251 1.00 86.06 91 ARG A O 1
ATOM 718 N N . ASP A 1 92 ? -3.470 -4.524 -12.088 1.00 88.81 92 ASP A N 1
ATOM 719 C CA . ASP A 1 92 ? -3.849 -3.114 -12.176 1.00 88.81 92 ASP A CA 1
ATOM 720 C C . ASP A 1 92 ? -3.475 -2.357 -10.900 1.00 88.81 92 ASP A C 1
ATOM 722 O O . ASP A 1 92 ? -2.872 -1.283 -10.964 1.00 88.81 92 ASP A O 1
ATOM 726 N N . SER A 1 93 ? -3.739 -2.952 -9.738 1.00 88.88 93 SER A N 1
ATOM 727 C CA . SER A 1 93 ? -3.254 -2.475 -8.439 1.00 88.88 93 SER A CA 1
ATOM 728 C C . SER A 1 93 ? -1.737 -2.327 -8.407 1.00 88.88 93 SER A C 1
ATOM 730 O O . SER A 1 93 ? -1.229 -1.266 -8.041 1.00 88.88 93 SER A O 1
ATOM 732 N N . LEU A 1 94 ? -0.997 -3.339 -8.868 1.00 88.25 94 LEU A N 1
ATOM 733 C CA . LEU A 1 94 ? 0.462 -3.270 -8.912 1.00 88.25 94 LEU A CA 1
ATOM 734 C C . LEU A 1 94 ? 0.962 -2.169 -9.862 1.00 88.25 94 LEU A C 1
ATOM 736 O O . LEU A 1 94 ? 1.966 -1.516 -9.578 1.00 88.25 94 LEU A O 1
ATOM 740 N N . LEU A 1 95 ? 0.255 -1.916 -10.967 1.00 88.75 95 LEU A N 1
ATOM 741 C CA . LEU A 1 95 ? 0.564 -0.820 -11.886 1.00 88.75 95 LEU A CA 1
ATOM 742 C C . LEU A 1 95 ? 0.299 0.558 -11.259 1.00 88.75 95 LEU A C 1
ATOM 744 O O . LEU A 1 95 ? 1.087 1.479 -11.473 1.00 88.75 95 LEU A O 1
ATOM 748 N N . ARG A 1 96 ? -0.782 0.720 -10.485 1.00 89.00 96 ARG A N 1
ATOM 749 C CA . ARG A 1 96 ? -1.068 1.958 -9.730 1.00 89.00 96 ARG A CA 1
ATOM 750 C C . ARG A 1 96 ? 0.023 2.232 -8.704 1.00 89.00 96 ARG A C 1
ATOM 752 O O . ARG A 1 96 ? 0.554 3.341 -8.666 1.00 89.00 96 ARG A O 1
ATOM 759 N N . TYR A 1 97 ? 0.427 1.197 -7.971 1.00 87.44 97 TYR A N 1
ATOM 760 C CA . TYR A 1 97 ? 1.548 1.273 -7.046 1.00 87.44 97 TYR A CA 1
ATOM 761 C C . TYR A 1 97 ? 2.850 1.646 -7.774 1.00 87.44 97 TYR A C 1
ATOM 763 O O . TYR A 1 97 ? 3.534 2.588 -7.380 1.00 87.44 97 TYR A O 1
ATOM 771 N N . ALA A 1 98 ? 3.146 0.997 -8.905 1.00 85.62 98 ALA A N 1
ATOM 772 C CA . ALA A 1 98 ? 4.316 1.296 -9.731 1.00 85.62 98 ALA A CA 1
ATOM 773 C C . ALA A 1 98 ? 4.338 2.750 -10.244 1.00 85.62 98 ALA A C 1
ATOM 775 O O . ALA A 1 98 ? 5.394 3.376 -10.306 1.00 85.62 98 ALA A O 1
ATOM 776 N N . LYS A 1 99 ? 3.176 3.315 -10.589 1.00 84.88 99 LYS A N 1
ATOM 777 C CA . LYS A 1 99 ? 3.049 4.728 -10.979 1.00 84.88 99 LYS A CA 1
ATOM 778 C C . LYS A 1 99 ? 3.313 5.668 -9.806 1.00 84.88 99 LYS A C 1
ATOM 780 O O . LYS A 1 99 ? 4.005 6.665 -9.991 1.00 84.88 99 LYS A O 1
ATOM 785 N N . LEU A 1 100 ? 2.810 5.333 -8.617 1.00 83.06 100 LEU A N 1
ATOM 786 C CA . LEU A 1 100 ? 3.031 6.111 -7.397 1.00 83.06 100 LEU A CA 1
ATOM 787 C C . LEU A 1 100 ? 4.521 6.183 -7.030 1.00 83.06 100 LEU A C 1
ATOM 789 O O . LEU A 1 100 ? 4.981 7.204 -6.524 1.00 83.06 100 LEU A O 1
ATOM 793 N N . ILE A 1 101 ? 5.276 5.120 -7.323 1.00 77.75 101 ILE A N 1
ATOM 794 C CA . ILE A 1 101 ? 6.701 5.007 -6.981 1.00 77.75 101 ILE A CA 1
ATOM 795 C C . ILE A 1 101 ? 7.678 5.458 -8.073 1.00 77.75 101 ILE A C 1
ATOM 797 O O . ILE A 1 101 ? 8.880 5.540 -7.830 1.00 77.75 101 ILE A O 1
ATOM 801 N N . SER A 1 102 ? 7.188 5.734 -9.282 1.00 65.19 102 SER A N 1
ATOM 802 C CA . SER A 1 102 ? 8.036 6.019 -10.443 1.00 65.19 102 SER A CA 1
ATOM 803 C C . SER A 1 102 ? 8.771 7.378 -10.418 1.00 65.19 102 SER A C 1
ATOM 805 O O . SER A 1 102 ? 9.793 7.464 -11.103 1.00 65.19 102 SER A O 1
ATOM 807 N N . PRO A 1 103 ? 8.340 8.433 -9.687 1.00 58.88 103 PRO A N 1
ATOM 808 C CA . PRO A 1 103 ? 9.092 9.687 -9.606 1.00 58.88 103 PRO A CA 1
ATOM 809 C C . PRO A 1 103 ? 9.732 9.949 -8.217 1.00 58.88 103 PRO A C 1
ATOM 811 O O . PRO A 1 103 ? 9.079 10.433 -7.300 1.00 58.88 103 PRO A O 1
ATOM 814 N N . HIS A 1 104 ? 11.059 9.753 -8.134 1.00 47.72 104 HIS A N 1
ATOM 815 C CA . HIS A 1 104 ? 12.040 10.304 -7.164 1.00 47.72 104 HIS A CA 1
ATOM 816 C C . HIS A 1 104 ? 12.263 9.671 -5.768 1.00 47.72 104 HIS A C 1
ATOM 818 O O . HIS A 1 104 ? 11.350 9.372 -5.011 1.00 47.72 104 HIS A O 1
ATOM 824 N N . ASP A 1 105 ? 13.553 9.644 -5.393 1.00 50.44 105 ASP A N 1
ATOM 825 C CA . ASP A 1 105 ? 14.256 9.242 -4.149 1.00 50.44 105 ASP A CA 1
ATOM 826 C C . ASP A 1 105 ? 13.637 9.611 -2.773 1.00 50.44 105 ASP A C 1
ATOM 828 O O . ASP A 1 105 ? 14.161 9.222 -1.732 1.00 50.44 105 ASP A O 1
ATOM 832 N N . LYS A 1 106 ? 12.525 10.356 -2.707 1.00 52.12 106 LYS A N 1
ATOM 833 C CA . LYS A 1 106 ? 11.868 10.792 -1.448 1.00 52.12 106 LYS A CA 1
ATOM 834 C C . LYS A 1 106 ? 10.671 9.918 -1.042 1.00 52.12 106 LYS A C 1
ATOM 836 O O . LYS A 1 106 ? 9.839 10.308 -0.220 1.00 52.12 106 LYS A O 1
ATOM 841 N N . LEU A 1 107 ? 10.571 8.738 -1.639 1.00 59.97 107 LEU A N 1
ATOM 842 C CA . LEU A 1 107 ? 9.301 8.053 -1.839 1.00 59.97 107 LEU A CA 1
ATOM 843 C C . LEU A 1 107 ? 8.781 7.265 -0.630 1.00 59.97 107 LEU A C 1
ATOM 845 O O . LEU A 1 107 ? 7.571 7.180 -0.418 1.00 59.97 107 LEU A O 1
ATOM 849 N N . SER A 1 108 ? 9.683 6.752 0.210 1.00 66.06 108 SER A N 1
ATOM 850 C CA . SER A 1 108 ? 9.311 6.012 1.422 1.00 66.06 108 SER A CA 1
ATOM 851 C C . SER A 1 108 ? 8.526 6.882 2.407 1.00 66.06 108 SER A C 1
ATOM 853 O O . SER A 1 108 ? 7.549 6.424 2.997 1.00 66.06 108 SER A O 1
ATOM 855 N N . ASN A 1 109 ? 8.902 8.157 2.536 1.00 75.00 109 ASN A N 1
ATOM 856 C CA . ASN A 1 109 ? 8.206 9.099 3.406 1.00 75.00 109 ASN A CA 1
ATOM 857 C C . ASN A 1 109 ? 6.868 9.534 2.808 1.00 75.00 109 ASN A C 1
ATOM 859 O O . ASN A 1 109 ? 5.882 9.578 3.533 1.00 75.00 109 ASN A O 1
ATOM 863 N N . HIS A 1 110 ? 6.796 9.800 1.500 1.00 81.00 110 HIS A N 1
ATOM 864 C CA . HIS A 1 110 ? 5.540 10.230 0.882 1.00 81.00 110 HIS A CA 1
ATOM 865 C C . HIS A 1 110 ? 4.461 9.140 0.935 1.00 81.00 110 HIS A C 1
ATOM 867 O O . HIS A 1 110 ? 3.343 9.419 1.360 1.00 81.00 110 HIS A O 1
ATOM 873 N N . ILE A 1 111 ? 4.807 7.888 0.608 1.00 84.25 111 ILE A N 1
ATOM 874 C CA . ILE A 1 111 ? 3.883 6.753 0.765 1.00 84.25 111 ILE A CA 1
ATOM 875 C C . ILE A 1 111 ? 3.459 6.607 2.224 1.00 84.25 111 ILE A C 1
ATOM 877 O O . ILE A 1 111 ? 2.285 6.391 2.512 1.00 84.25 111 ILE A O 1
ATOM 881 N N . LYS A 1 112 ? 4.408 6.728 3.158 1.00 85.69 112 LYS A N 1
ATOM 882 C CA . LYS A 1 112 ? 4.111 6.599 4.583 1.00 85.69 112 LYS A CA 1
ATOM 883 C C . LYS A 1 112 ? 3.135 7.664 5.067 1.00 85.69 112 LYS A C 1
ATOM 885 O O . LYS A 1 112 ? 2.215 7.328 5.806 1.00 85.69 112 LYS A O 1
ATOM 890 N N . GLU A 1 113 ? 3.305 8.911 4.647 1.00 86.88 113 GLU A N 1
ATOM 891 C CA . GLU A 1 113 ? 2.383 9.990 5.000 1.00 86.88 113 GLU A CA 1
ATOM 892 C C . GLU A 1 113 ? 1.030 9.855 4.288 1.00 86.88 113 GLU A C 1
ATOM 894 O O . GLU A 1 113 ? 0.008 10.120 4.912 1.00 86.88 113 GLU A O 1
ATOM 899 N N . LEU A 1 114 ? 0.989 9.346 3.050 1.00 89.31 114 LEU A N 1
ATOM 900 C CA . LEU A 1 114 ? -0.260 9.030 2.347 1.00 89.31 114 LEU A CA 1
ATOM 901 C C . LEU A 1 114 ? -1.062 7.962 3.097 1.00 89.31 114 LEU A C 1
ATOM 903 O O . LEU A 1 114 ? -2.215 8.193 3.451 1.00 89.31 114 LEU A O 1
ATOM 907 N N . VAL A 1 115 ? -0.439 6.819 3.401 1.00 89.56 115 VAL A N 1
ATOM 908 C CA . VAL A 1 115 ? -1.091 5.710 4.117 1.00 89.56 115 VAL A CA 1
ATOM 909 C C . VAL A 1 115 ? -1.576 6.164 5.496 1.00 89.56 115 VAL A C 1
ATOM 911 O O . VAL A 1 115 ? -2.708 5.878 5.883 1.00 89.56 115 VAL A O 1
ATOM 914 N N . LYS A 1 116 ? -0.759 6.933 6.229 1.00 88.94 116 LYS A N 1
ATOM 915 C CA . LYS A 1 116 ? -1.175 7.522 7.510 1.00 88.94 116 LYS A CA 1
ATOM 916 C C . LYS A 1 116 ? -2.323 8.514 7.370 1.00 88.94 116 LYS A C 1
ATOM 918 O O . LYS A 1 116 ? -3.200 8.524 8.230 1.00 88.94 116 LYS A O 1
ATOM 923 N N . GLY A 1 117 ? -2.297 9.349 6.335 1.00 89.25 117 GLY A N 1
ATOM 924 C CA . GLY A 1 117 ? -3.330 10.337 6.050 1.00 89.25 117 GLY A CA 1
ATOM 925 C C . GLY A 1 117 ? -4.682 9.681 5.806 1.00 89.25 117 GLY A C 1
ATOM 926 O O . GLY A 1 117 ? -5.652 10.069 6.449 1.00 89.25 117 GLY A O 1
ATOM 927 N N . VAL A 1 118 ? -4.718 8.638 4.969 1.00 90.62 118 VAL A N 1
ATOM 928 C CA . VAL A 1 118 ? -5.929 7.844 4.698 1.00 90.62 118 VAL A CA 1
ATOM 929 C C . VAL A 1 118 ? -6.464 7.219 5.984 1.00 90.62 118 VAL A C 1
ATOM 931 O O . VAL A 1 118 ? -7.613 7.446 6.345 1.00 90.62 118 VAL A O 1
ATOM 934 N N . ILE A 1 119 ? -5.619 6.503 6.737 1.00 87.38 119 ILE A N 1
ATOM 935 C CA . ILE A 1 119 ? -6.047 5.844 7.981 1.00 87.38 119 ILE A CA 1
ATOM 936 C C . ILE A 1 119 ? -6.597 6.858 8.984 1.00 87.38 119 ILE A C 1
ATOM 938 O O . ILE A 1 119 ? -7.664 6.645 9.558 1.00 87.38 119 ILE A O 1
ATOM 942 N N . LYS A 1 120 ? -5.891 7.975 9.193 1.00 85.12 120 LYS A N 1
ATOM 943 C CA . LYS A 1 120 ? -6.310 9.017 10.134 1.00 85.12 120 LYS A CA 1
ATOM 944 C C . LYS A 1 120 ? -7.597 9.708 9.683 1.00 85.12 120 LYS A C 1
ATOM 946 O O . LYS A 1 120 ? -8.452 9.963 10.526 1.00 85.12 120 LYS A O 1
ATOM 951 N N . GLY A 1 121 ? -7.717 10.015 8.393 1.00 86.44 121 GLY A N 1
ATOM 952 C CA . GLY A 1 121 ? -8.882 10.673 7.805 1.00 86.44 121 GLY A CA 1
ATOM 953 C C . GLY A 1 121 ? -10.137 9.821 7.943 1.00 86.44 121 GLY A C 1
ATOM 954 O O . GLY A 1 121 ? -11.092 10.254 8.583 1.00 86.44 121 GLY A O 1
ATOM 955 N N . GLU A 1 122 ? -10.094 8.583 7.450 1.00 86.88 122 GLU A N 1
ATOM 956 C CA . GLU A 1 122 ? -11.244 7.671 7.492 1.00 86.88 122 GLU A CA 1
ATOM 957 C C . GLU A 1 122 ? -11.642 7.319 8.926 1.00 86.88 122 GLU A C 1
ATOM 959 O O . GLU A 1 122 ? -12.819 7.362 9.283 1.00 86.88 122 GLU A O 1
ATOM 964 N N . THR A 1 123 ? -10.660 7.067 9.799 1.00 81.44 123 THR A N 1
ATOM 965 C CA . THR A 1 123 ? -10.945 6.830 11.222 1.00 81.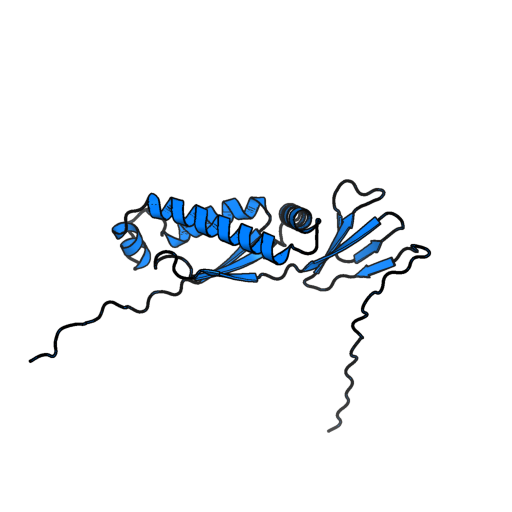44 123 THR A CA 1
ATOM 966 C C . THR A 1 123 ? -11.619 8.040 11.863 1.00 81.44 123 THR A C 1
ATOM 968 O O . THR A 1 123 ? -12.550 7.874 12.644 1.00 81.44 123 THR A O 1
ATOM 971 N N . HIS A 1 124 ? -11.162 9.260 11.563 1.00 82.44 124 HIS A N 1
ATOM 972 C CA . HIS A 1 124 ? -11.741 10.475 12.132 1.00 82.44 124 HIS A CA 1
ATOM 973 C C . HIS A 1 124 ? -13.197 10.662 11.701 1.00 82.44 124 HIS A C 1
ATOM 975 O O . HIS A 1 124 ? -14.029 11.038 12.526 1.00 82.44 124 HIS A O 1
ATOM 981 N N . VAL A 1 125 ? -13.513 10.382 10.433 1.00 83.25 125 VAL A N 1
ATOM 982 C CA . VAL A 1 125 ? -14.889 10.441 9.920 1.00 83.25 125 VAL A CA 1
ATOM 983 C C . VAL A 1 125 ? -15.783 9.465 10.688 1.00 83.25 125 VAL A C 1
ATOM 985 O O . VAL A 1 125 ? -16.804 9.890 11.222 1.00 83.25 125 VAL A O 1
ATOM 988 N N . ILE A 1 126 ? -15.359 8.206 10.843 1.00 79.62 126 ILE A N 1
ATOM 989 C CA . ILE A 1 126 ? -16.145 7.168 11.537 1.00 79.62 126 ILE A CA 1
ATOM 990 C C . ILE A 1 126 ? -16.288 7.479 13.033 1.00 79.62 126 ILE A C 1
ATOM 992 O O . ILE A 1 126 ? -17.373 7.369 13.602 1.00 79.62 126 ILE A O 1
ATOM 996 N N . ALA A 1 127 ? -15.207 7.923 13.679 1.00 74.50 127 ALA A N 1
ATOM 997 C CA . ALA A 1 127 ? -15.221 8.305 15.089 1.00 74.50 127 ALA A CA 1
ATOM 998 C C . ALA A 1 127 ? -16.087 9.546 15.361 1.00 74.50 127 ALA A C 1
ATOM 1000 O O . ALA A 1 127 ? -16.581 9.701 16.470 1.00 74.50 127 ALA A O 1
ATOM 1001 N N . SER A 1 128 ? -16.269 10.425 14.370 1.00 77.69 128 SER A N 1
ATOM 1002 C CA . SER A 1 128 ? -17.150 11.595 14.490 1.00 77.69 128 SER A CA 1
ATOM 1003 C C . SER A 1 128 ? -18.624 11.240 14.292 1.00 77.69 128 SER A C 1
ATOM 1005 O O . SER A 1 128 ? -19.490 11.928 14.824 1.00 77.69 128 SER A O 1
ATOM 1007 N N . SER A 1 129 ? -18.919 10.194 13.512 1.00 72.56 129 SER A N 1
ATOM 1008 C CA . SER A 1 129 ? -20.291 9.735 13.269 1.00 72.56 129 SER A CA 1
ATOM 1009 C C . SER A 1 129 ? -20.830 8.787 14.341 1.00 72.56 129 SER A C 1
ATOM 1011 O O . SER A 1 129 ? -22.041 8.601 14.407 1.00 72.56 129 SER A O 1
ATOM 1013 N N . MET A 1 130 ? -19.961 8.189 15.162 1.00 67.25 130 MET A N 1
ATOM 1014 C CA . MET A 1 130 ? -20.339 7.244 16.217 1.00 67.25 130 MET A CA 1
ATOM 1015 C C . MET A 1 130 ? -20.223 7.863 17.607 1.00 67.25 130 MET A C 1
ATOM 1017 O O . MET A 1 130 ? -19.290 8.611 17.900 1.00 67.25 130 MET A O 1
ATOM 1021 N N . THR A 1 131 ? -21.139 7.506 18.503 1.00 65.62 131 THR A N 1
ATOM 1022 C CA . THR A 1 131 ? -21.036 7.902 19.913 1.00 65.62 131 THR A CA 1
ATOM 1023 C C . THR A 1 131 ? -20.003 7.041 20.652 1.00 65.62 131 THR A C 1
ATOM 1025 O O . THR A 1 131 ? -19.852 5.854 20.371 1.00 65.62 131 THR A O 1
ATOM 1028 N N . MET A 1 132 ? -19.288 7.605 21.637 1.00 59.09 132 MET A N 1
ATOM 1029 C CA . MET A 1 132 ? -18.271 6.878 22.429 1.00 59.09 132 MET A CA 1
ATOM 1030 C C . MET A 1 132 ? -18.825 5.589 23.073 1.00 59.09 132 MET A C 1
ATOM 1032 O O . MET A 1 132 ? -18.102 4.604 23.245 1.00 59.09 132 MET A O 1
ATOM 1036 N N . GLU A 1 133 ? -20.120 5.584 23.391 1.00 55.72 133 GLU A N 1
ATOM 1037 C CA . GLU A 1 133 ? -20.861 4.446 23.938 1.00 55.72 133 GLU A CA 1
ATOM 1038 C C . GLU A 1 133 ? -21.019 3.311 22.917 1.00 55.72 133 GLU A C 1
ATOM 1040 O O . GLU A 1 133 ? -20.755 2.157 23.250 1.00 55.72 133 GLU A O 1
ATOM 1045 N N . GLU A 1 134 ? -21.366 3.621 21.666 1.00 59.41 134 GLU A N 1
ATOM 1046 C CA . GLU A 1 134 ? -21.426 2.644 20.571 1.00 59.41 134 GLU A CA 1
ATOM 1047 C C . GLU A 1 134 ? -20.039 2.092 20.241 1.00 59.41 134 GLU A C 1
ATOM 1049 O O . GLU A 1 134 ? -19.889 0.887 20.044 1.00 59.41 134 GLU A O 1
ATOM 1054 N N . ILE A 1 135 ? -18.996 2.930 20.243 1.00 60.28 135 ILE A N 1
ATOM 1055 C CA . ILE A 1 135 ? -17.632 2.461 19.958 1.00 60.28 135 ILE A CA 1
ATOM 1056 C C . ILE A 1 135 ? -17.140 1.517 21.073 1.00 60.28 135 ILE A C 1
ATOM 1058 O O . ILE A 1 135 ? -16.512 0.496 20.785 1.00 60.28 135 ILE A O 1
ATOM 1062 N N . THR A 1 136 ? -17.475 1.800 22.338 1.00 53.56 136 THR A N 1
ATOM 1063 C CA . THR A 1 136 ? -17.104 0.955 23.487 1.00 53.56 136 THR A CA 1
ATOM 1064 C C . THR A 1 136 ? -17.893 -0.360 23.498 1.00 53.56 136 THR A C 1
ATOM 1066 O O . THR A 1 136 ? -17.272 -1.425 23.557 1.00 53.56 136 THR A O 1
ATOM 1069 N N . LYS A 1 137 ? -19.223 -0.324 23.314 1.00 55.66 137 LYS A N 1
ATOM 1070 C CA . LYS A 1 137 ? -20.082 -1.526 23.209 1.00 55.66 137 LYS A CA 1
ATOM 1071 C C . LYS A 1 137 ? -19.664 -2.439 22.050 1.00 55.66 137 LYS A C 1
ATOM 1073 O O . LYS A 1 137 ? -19.463 -3.638 22.238 1.00 55.66 137 LYS A O 1
ATOM 1078 N N . ASN A 1 138 ? -19.385 -1.857 20.882 1.00 52.53 138 ASN A N 1
ATOM 1079 C CA . ASN A 1 138 ? -18.957 -2.597 19.691 1.00 52.53 138 ASN A CA 1
ATOM 1080 C C . ASN A 1 138 ? -17.512 -3.128 19.774 1.00 52.53 138 ASN A C 1
ATOM 1082 O O . ASN A 1 138 ? -17.118 -3.973 18.967 1.00 52.53 138 ASN A O 1
ATOM 1086 N N . SER A 1 139 ? -16.704 -2.652 20.729 1.00 50.16 139 SER A N 1
ATOM 1087 C CA . SER A 1 139 ? -15.326 -3.118 20.950 1.00 50.16 139 SER A CA 1
ATOM 1088 C C . SER A 1 139 ? -15.198 -4.219 22.011 1.00 50.16 139 SER A C 1
ATOM 1090 O O . SER A 1 139 ? -14.263 -5.019 21.930 1.00 50.16 139 SER A O 1
ATOM 1092 N N . ALA A 1 140 ? -16.147 -4.296 22.953 1.00 49.66 140 ALA A N 1
ATOM 1093 C CA . ALA A 1 140 ? -16.175 -5.254 24.064 1.00 49.66 140 ALA A CA 1
ATOM 1094 C C . ALA A 1 140 ? -16.856 -6.599 23.726 1.00 49.66 140 ALA A C 1
ATOM 1096 O O . ALA A 1 140 ? -16.962 -7.476 24.579 1.00 49.66 140 ALA A O 1
ATOM 1097 N N . GLY A 1 141 ? -17.286 -6.807 22.476 1.00 49.12 141 GLY A N 1
ATOM 1098 C CA . GLY A 1 141 ? -17.918 -8.058 22.037 1.00 49.12 141 GLY A CA 1
ATOM 1099 C C . GLY A 1 141 ? -19.424 -8.144 22.309 1.00 49.12 141 GLY A C 1
ATOM 1100 O O . GLY A 1 141 ? -20.043 -9.147 21.944 1.00 49.12 141 GLY A O 1
ATOM 1101 N N . GLU A 1 142 ? -20.034 -7.094 22.865 1.00 47.59 142 GLU A N 1
ATOM 1102 C CA . GLU A 1 142 ? -21.487 -6.960 22.975 1.0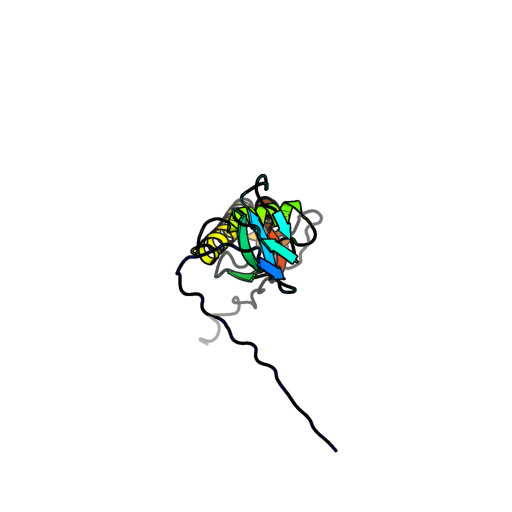0 47.59 142 GLU A CA 1
ATOM 1103 C C . GLU A 1 142 ? -22.065 -6.568 21.610 1.00 47.59 142 GLU A C 1
ATOM 1105 O O . GLU A 1 142 ? -22.217 -5.403 21.258 1.00 47.59 142 GLU A O 1
ATOM 1110 N N . ARG A 1 143 ? -22.338 -7.586 20.790 1.00 49.16 143 ARG A N 1
ATOM 1111 C CA . ARG A 1 143 ? -23.001 -7.427 19.494 1.00 49.16 143 ARG A CA 1
ATOM 1112 C C . ARG A 1 143 ? -24.466 -7.035 19.696 1.00 49.16 143 ARG A C 1
ATOM 1114 O O . ARG A 1 143 ? -25.304 -7.900 19.957 1.00 49.16 143 ARG A O 1
ATOM 1121 N N . GLU A 1 144 ? -24.800 -5.771 19.463 1.00 47.69 144 GLU A N 1
ATOM 1122 C CA . GLU A 1 144 ? -26.141 -5.433 18.987 1.00 47.69 144 GLU A CA 1
ATOM 1123 C C . GLU A 1 144 ? -26.331 -6.039 17.587 1.00 47.69 144 GLU A C 1
ATOM 1125 O O . GLU A 1 144 ? -25.452 -6.008 16.722 1.00 47.69 144 GLU A O 1
ATOM 1130 N N . ARG A 1 145 ? -27.469 -6.703 17.390 1.00 42.03 145 ARG A N 1
ATOM 1131 C CA . ARG A 1 145 ? -27.757 -7.577 16.249 1.00 42.03 145 ARG A CA 1
ATOM 1132 C C . ARG A 1 145 ? -27.974 -6.742 14.974 1.00 42.03 145 ARG A C 1
ATOM 1134 O O . ARG A 1 145 ? -29.113 -6.520 14.589 1.00 42.03 145 ARG A O 1
ATOM 1141 N N . GLY A 1 146 ? -26.897 -6.282 14.330 1.00 49.16 146 GLY A N 1
ATOM 1142 C CA . GLY A 1 146 ? -26.963 -5.595 13.030 1.00 49.16 146 GLY A CA 1
ATOM 1143 C C . GLY A 1 146 ? -25.850 -4.588 12.715 1.00 49.16 146 GLY A C 1
ATOM 1144 O O . GLY A 1 146 ? -25.700 -4.234 11.547 1.00 49.16 146 GLY A O 1
ATOM 1145 N N . THR A 1 147 ? -25.054 -4.154 13.696 1.00 55.00 147 THR A N 1
ATOM 1146 C CA . THR A 1 147 ? -24.043 -3.097 13.501 1.00 55.00 147 THR A CA 1
ATOM 1147 C C . THR A 1 147 ? -22.654 -3.707 13.297 1.00 55.00 147 THR A C 1
ATOM 1149 O O . THR A 1 147 ? -22.223 -4.549 14.088 1.00 55.00 147 THR A O 1
ATOM 1152 N N . LYS A 1 148 ? -21.949 -3.313 12.223 1.00 64.31 148 LYS A N 1
ATOM 1153 C CA . LYS A 1 148 ? -20.533 -3.676 12.028 1.00 64.31 148 LYS A CA 1
ATOM 1154 C C . LYS A 1 148 ? -19.718 -3.103 13.182 1.00 64.31 148 LYS A C 1
ATOM 1156 O O . LYS A 1 148 ? -19.984 -1.994 13.640 1.00 64.31 148 LYS A O 1
ATOM 1161 N N . SER A 1 149 ? -18.726 -3.840 13.667 1.00 72.56 149 SER A N 1
ATOM 1162 C CA . SER A 1 149 ? -17.853 -3.289 14.703 1.00 72.56 149 SER A CA 1
ATOM 1163 C C . SER A 1 149 ? -17.081 -2.086 14.150 1.00 72.56 149 SER A C 1
ATOM 1165 O O . SER A 1 149 ? -16.701 -2.076 12.979 1.00 72.56 149 SER A O 1
ATOM 1167 N N . PHE A 1 150 ? -16.778 -1.095 14.996 1.00 74.00 150 PHE A N 1
ATOM 1168 C CA . PHE A 1 150 ? -15.961 0.070 14.614 1.00 74.00 150 PHE A CA 1
ATOM 1169 C C . PHE A 1 150 ? -14.669 -0.337 13.881 1.00 74.00 150 PHE A C 1
ATOM 1171 O O . PHE A 1 150 ? -14.251 0.303 12.923 1.00 74.00 150 PHE A O 1
ATOM 1178 N N . LYS A 1 151 ? -14.062 -1.457 14.292 1.00 75.00 151 LYS A N 1
ATOM 1179 C CA . LYS A 1 151 ? -12.866 -2.027 13.659 1.00 75.00 151 LYS A CA 1
ATOM 1180 C C . LYS A 1 151 ? -13.113 -2.476 12.220 1.00 75.00 151 LYS A C 1
ATOM 1182 O O . LYS A 1 151 ? -12.281 -2.202 11.362 1.00 75.00 151 LYS A O 1
ATOM 1187 N N . GLU A 1 152 ? -14.218 -3.175 11.969 1.00 79.50 152 GLU A N 1
ATOM 1188 C CA . GLU A 1 152 ? -14.596 -3.647 10.632 1.00 79.50 152 GLU A CA 1
ATOM 1189 C C . GLU A 1 152 ? -14.933 -2.470 9.718 1.00 79.50 152 GLU A C 1
ATOM 1191 O O . GLU A 1 152 ? -14.477 -2.431 8.580 1.00 79.50 152 GLU A O 1
ATOM 1196 N N . GLU A 1 153 ? -15.660 -1.475 10.226 1.00 80.94 153 GLU A N 1
ATOM 1197 C CA . GLU A 1 153 ? -16.019 -0.296 9.438 1.00 80.94 153 GLU A CA 1
ATOM 1198 C C . GLU A 1 153 ? -14.793 0.548 9.070 1.00 80.94 153 GLU A C 1
ATOM 1200 O O . GLU A 1 153 ? -14.621 0.913 7.904 1.00 80.94 153 GLU A O 1
ATOM 1205 N N . VAL A 1 154 ? -13.884 0.782 10.026 1.00 81.19 154 VAL A N 1
ATOM 1206 C CA . VAL A 1 154 ? -12.600 1.448 9.755 1.00 81.19 154 VAL A CA 1
ATOM 1207 C C . VAL A 1 154 ? -11.786 0.648 8.746 1.00 81.19 154 VAL A C 1
ATOM 1209 O O . VAL A 1 154 ? -11.251 1.224 7.802 1.00 81.19 154 VAL A O 1
ATOM 1212 N N . PHE A 1 155 ? -11.702 -0.674 8.906 1.00 85.75 155 PHE A N 1
ATOM 1213 C CA . PHE A 1 155 ? -10.958 -1.522 7.981 1.00 85.75 155 PHE A CA 1
ATOM 1214 C C . PHE A 1 155 ? -11.501 -1.422 6.549 1.00 85.75 155 PHE A C 1
ATOM 1216 O O . PHE A 1 155 ? -10.728 -1.204 5.619 1.00 85.75 155 PHE A O 1
ATOM 1223 N N . GLU A 1 156 ? -12.818 -1.536 6.364 1.00 88.94 156 GLU A N 1
ATOM 1224 C CA . GLU A 1 156 ? -13.454 -1.481 5.045 1.00 88.94 156 GLU A CA 1
ATOM 1225 C C . GLU A 1 156 ? -13.262 -0.127 4.358 1.00 88.94 156 GLU A C 1
ATOM 1227 O O . GLU A 1 156 ? -12.911 -0.081 3.176 1.00 88.94 156 GLU A O 1
ATOM 1232 N N . LYS A 1 157 ? -13.457 0.976 5.090 1.00 88.81 157 LYS A N 1
ATOM 1233 C CA . LYS A 1 157 ? -13.299 2.333 4.547 1.00 88.81 157 LYS A CA 1
ATOM 1234 C C . LYS A 1 157 ? -11.853 2.632 4.176 1.00 88.81 157 LYS A C 1
ATOM 1236 O O . LYS A 1 157 ? -11.584 3.064 3.057 1.00 88.81 157 LYS A O 1
ATOM 1241 N N . VAL A 1 158 ? -10.911 2.305 5.062 1.00 90.44 158 VAL A N 1
ATOM 1242 C CA . VAL A 1 158 ? -9.478 2.470 4.788 1.00 90.44 158 VAL A CA 1
ATOM 1243 C C . VAL A 1 158 ? -9.051 1.611 3.597 1.00 90.44 158 VAL A C 1
ATOM 1245 O O . VAL A 1 158 ? -8.338 2.101 2.723 1.00 90.44 158 VAL A O 1
ATOM 1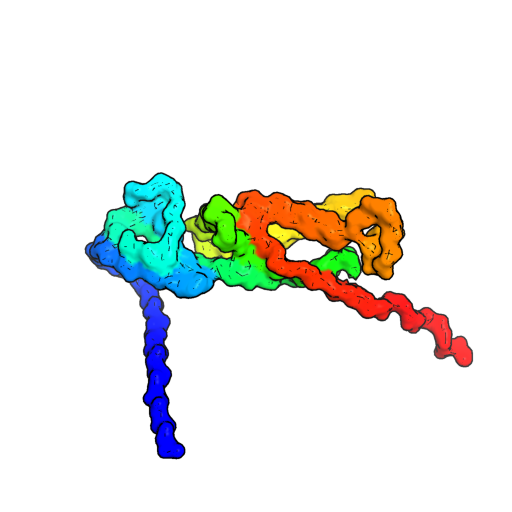248 N N . GLN A 1 159 ? -9.483 0.349 3.522 1.00 92.19 159 GLN A N 1
ATOM 1249 C CA . GLN A 1 159 ? -9.136 -0.524 2.399 1.00 92.19 159 GLN A CA 1
ATOM 1250 C C . GLN A 1 159 ? -9.678 0.022 1.071 1.00 92.19 159 GLN A C 1
ATOM 1252 O O . GLN A 1 159 ? -8.978 -0.029 0.059 1.00 92.19 159 GLN A O 1
ATOM 1257 N N . LEU A 1 160 ? -10.897 0.570 1.062 1.00 93.44 160 LEU A N 1
ATOM 1258 C CA . LEU A 1 160 ? -11.509 1.148 -0.135 1.00 93.44 160 LEU A CA 1
ATOM 1259 C C . LEU A 1 160 ? -10.701 2.333 -0.684 1.00 93.44 160 LEU A C 1
ATOM 1261 O O . LEU A 1 160 ? -10.460 2.392 -1.890 1.00 93.44 160 LEU A O 1
ATOM 1265 N N . GLU A 1 161 ? -10.227 3.225 0.183 1.00 92.81 161 GLU A N 1
ATOM 1266 C CA . GLU A 1 161 ? -9.354 4.337 -0.211 1.00 92.81 161 GLU A CA 1
ATOM 1267 C C . GLU A 1 161 ? -7.972 3.846 -0.675 1.00 92.81 161 GLU A C 1
ATOM 1269 O O . GLU A 1 161 ? -7.460 4.256 -1.719 1.00 92.81 161 GLU A O 1
ATOM 1274 N N . LEU A 1 162 ? -7.380 2.888 0.043 1.00 92.69 162 LEU A N 1
ATOM 1275 C CA . LEU A 1 162 ? -6.072 2.314 -0.289 1.00 92.69 162 LEU A CA 1
ATOM 1276 C C . LEU A 1 162 ? -6.051 1.561 -1.634 1.00 92.69 162 LEU A C 1
ATOM 1278 O O . LEU A 1 162 ? -5.031 1.587 -2.334 1.00 92.69 162 LEU A O 1
ATOM 1282 N N . ASN A 1 163 ? -7.173 0.967 -2.054 1.00 92.50 163 ASN A N 1
ATOM 1283 C CA . ASN A 1 163 ? -7.315 0.295 -3.354 1.00 92.50 163 ASN A CA 1
ATOM 1284 C C . ASN A 1 163 ? -7.037 1.226 -4.548 1.00 92.50 163 ASN A C 1
ATOM 1286 O O . ASN A 1 163 ? -6.562 0.784 -5.601 1.00 92.50 163 ASN A O 1
ATOM 1290 N N . GLN A 1 164 ? -7.309 2.526 -4.407 1.00 90.38 164 GLN A N 1
ATOM 1291 C CA . GLN A 1 164 ? -7.069 3.516 -5.464 1.00 90.38 164 GLN A CA 1
ATOM 1292 C C . GLN A 1 164 ? -5.572 3.679 -5.762 1.00 90.38 164 GLN A C 1
ATOM 1294 O O . GLN A 1 164 ? -5.178 3.976 -6.889 1.00 90.38 164 GLN A O 1
ATOM 1299 N N . PHE A 1 165 ? -4.733 3.405 -4.765 1.00 89.56 165 PHE A N 1
ATOM 1300 C CA . PHE A 1 165 ? -3.277 3.475 -4.843 1.00 89.56 165 PHE A CA 1
ATOM 1301 C C . PHE A 1 165 ? -2.622 2.101 -5.055 1.00 89.56 165 PHE A C 1
ATOM 1303 O O . PHE A 1 165 ? -1.405 2.020 -5.219 1.00 89.56 165 PHE A O 1
ATOM 1310 N N . GLY A 1 166 ? -3.417 1.025 -5.078 1.00 90.19 166 GLY A N 1
ATOM 1311 C CA . GLY A 1 166 ? -2.931 -0.348 -5.221 1.00 90.19 166 GLY A CA 1
ATOM 1312 C C . GLY A 1 166 ? -2.394 -0.969 -3.929 1.00 90.19 166 GLY A C 1
ATOM 1313 O O . GLY A 1 166 ? -1.626 -1.929 -3.996 1.00 90.19 166 GLY A O 1
ATOM 1314 N N . PHE A 1 167 ? -2.770 -0.429 -2.765 1.00 92.12 167 PHE A N 1
ATOM 1315 C CA . PHE A 1 167 ? -2.400 -0.976 -1.460 1.00 92.12 167 PHE A CA 1
ATOM 1316 C C . PHE A 1 167 ? -3.433 -1.979 -0.941 1.00 92.12 167 PHE A C 1
ATOM 1318 O O . PHE A 1 167 ? -4.637 -1.829 -1.136 1.00 92.12 167 PHE A O 1
ATOM 1325 N N . LEU A 1 168 ? -2.943 -2.968 -0.202 1.00 91.94 168 LEU A N 1
ATOM 1326 C CA . LEU A 1 168 ? -3.703 -3.996 0.490 1.00 91.94 168 LEU A CA 1
ATOM 1327 C C . LEU A 1 168 ? -3.297 -4.025 1.965 1.00 91.94 168 LEU A C 1
ATOM 1329 O O . LEU A 1 168 ? -2.106 -4.043 2.294 1.00 91.94 168 LEU A O 1
ATOM 1333 N N . ILE A 1 169 ? -4.290 -4.054 2.850 1.00 90.75 169 ILE A N 1
ATOM 1334 C CA . ILE A 1 169 ? -4.095 -4.311 4.272 1.00 90.75 169 ILE A CA 1
ATOM 1335 C C . ILE A 1 169 ? -4.012 -5.829 4.460 1.00 90.75 169 ILE A C 1
ATOM 1337 O O . ILE A 1 169 ? -5.006 -6.541 4.357 1.00 90.75 169 ILE A O 1
ATOM 1341 N N . TYR A 1 170 ? -2.814 -6.327 4.756 1.00 86.12 170 TYR A N 1
ATOM 1342 C CA . TYR A 1 170 ? -2.577 -7.740 5.062 1.00 86.12 170 TYR A CA 1
ATOM 1343 C C . TYR A 1 170 ? -3.016 -8.098 6.482 1.00 86.12 170 TYR A C 1
ATOM 1345 O O . TYR A 1 170 ? -3.423 -9.226 6.743 1.00 86.12 170 TYR A O 1
ATOM 1353 N N . ASN A 1 171 ? -2.891 -7.153 7.418 1.00 83.12 171 ASN A N 1
ATOM 1354 C CA . ASN A 1 171 ? -3.283 -7.349 8.808 1.00 83.12 171 ASN A CA 1
ATOM 1355 C C . ASN A 1 171 ? -3.558 -6.011 9.505 1.00 83.12 171 ASN A C 1
ATOM 1357 O O . ASN A 1 171 ? -2.924 -5.001 9.198 1.00 83.12 171 ASN A O 1
ATOM 1361 N N . ALA A 1 172 ? -4.444 -6.026 10.496 1.00 80.25 172 ALA A N 1
ATOM 1362 C CA . ALA A 1 172 ? -4.694 -4.907 11.394 1.00 80.25 172 ALA A CA 1
ATOM 1363 C C . ALA A 1 172 ? -4.761 -5.441 12.832 1.00 80.25 172 ALA A C 1
ATOM 1365 O O . ALA A 1 172 ? -5.755 -6.037 13.241 1.00 80.25 172 ALA A O 1
ATOM 1366 N N . ASN A 1 173 ? -3.687 -5.258 13.603 1.00 70.06 173 ASN A N 1
ATOM 1367 C CA . ASN A 1 173 ? -3.645 -5.677 14.998 1.00 70.06 173 ASN A CA 1
ATOM 1368 C C . ASN A 1 173 ? -4.088 -4.531 15.911 1.00 70.06 173 ASN A C 1
ATOM 1370 O O . ASN A 1 173 ? -3.482 -3.456 15.931 1.00 70.06 173 ASN A O 1
ATOM 1374 N N . VAL A 1 174 ? -5.122 -4.784 16.706 1.00 59.41 174 VAL A N 1
ATOM 1375 C CA . VAL A 1 174 ? -5.573 -3.884 17.764 1.00 59.41 174 VAL A CA 1
ATOM 1376 C C . VAL A 1 174 ? -4.855 -4.284 19.032 1.00 59.41 174 VAL A C 1
ATOM 1378 O O . VAL A 1 174 ? -5.113 -5.357 19.570 1.00 59.41 174 VAL A O 1
ATOM 1381 N N . LYS A 1 175 ? -3.978 -3.410 19.544 1.00 54.91 175 LYS A N 1
ATOM 1382 C CA . LYS A 1 175 ? -3.597 -3.525 20.948 1.00 54.91 175 LYS A CA 1
ATOM 1383 C C . LYS A 1 175 ? -4.849 -3.184 21.739 1.00 54.91 175 LYS A C 1
ATOM 1385 O O . LYS A 1 175 ? -5.226 -2.023 21.850 1.00 54.91 175 LYS A O 1
ATOM 1390 N N . GLN A 1 176 ? -5.545 -4.218 22.186 1.00 41.59 176 GLN A N 1
ATOM 1391 C CA . GLN A 1 176 ? -6.625 -4.082 23.142 1.00 41.59 176 GLN A CA 1
ATOM 1392 C C . GLN A 1 176 ? -6.031 -3.378 24.367 1.00 41.59 176 GLN A C 1
ATOM 1394 O O . GLN A 1 176 ? -4.939 -3.743 24.812 1.00 41.59 176 GLN A O 1
ATOM 1399 N N . LEU A 1 177 ? -6.696 -2.336 24.868 1.00 40.06 177 LEU A N 1
ATOM 1400 C CA . LEU A 1 177 ? -6.406 -1.853 26.212 1.00 40.06 177 LEU A CA 1
ATOM 1401 C C . LEU A 1 177 ? -6.527 -3.055 27.141 1.00 40.06 177 LEU A C 1
ATOM 1403 O O . LEU A 1 177 ? -7.606 -3.620 27.296 1.00 40.06 177 LEU A O 1
ATOM 1407 N N . VAL A 1 178 ? -5.410 -3.442 27.742 1.00 39.78 178 VAL A N 1
ATOM 1408 C CA . VAL A 1 178 ? -5.478 -3.959 29.100 1.00 39.78 178 VAL A CA 1
ATOM 1409 C C . VAL A 1 178 ? -5.952 -2.771 29.927 1.00 39.78 178 VAL A C 1
ATOM 1411 O O . VAL A 1 178 ? -5.349 -1.700 29.828 1.00 39.78 178 VAL A O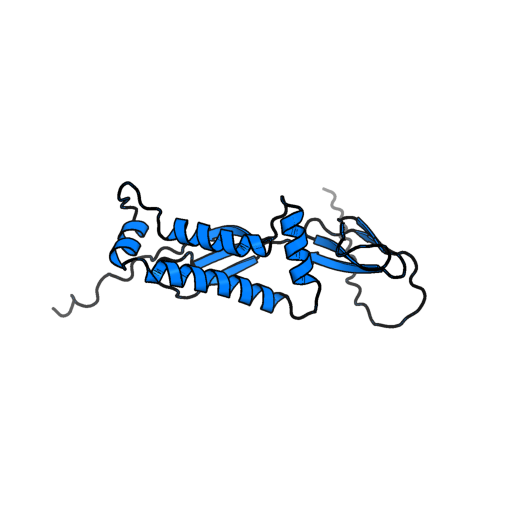 1
ATOM 1414 N N . ASP A 1 179 ? -7.071 -2.945 30.625 1.00 38.31 179 ASP A N 1
ATOM 1415 C CA . ASP A 1 179 ? -7.705 -1.957 31.494 1.00 38.31 179 ASP A CA 1
ATOM 1416 C C . ASP A 1 179 ? -6.699 -1.005 32.146 1.00 38.31 179 ASP A C 1
ATOM 1418 O O . ASP A 1 179 ? -5.845 -1.412 32.933 1.00 38.31 179 ASP A O 1
ATOM 1422 N N . VAL A 1 180 ? -6.852 0.289 31.875 1.00 43.88 180 VAL A N 1
ATOM 1423 C CA . VAL A 1 180 ? -6.459 1.320 32.839 1.00 43.88 180 VAL A CA 1
ATOM 1424 C C . VAL A 1 180 ? -7.735 2.000 33.310 1.00 43.88 180 VAL A C 1
ATOM 1426 O O . VAL A 1 180 ? -7.945 3.189 33.104 1.00 43.88 180 VAL A O 1
ATOM 1429 N N . VAL A 1 181 ? -8.620 1.210 33.916 1.00 42.28 181 VAL A N 1
ATOM 1430 C CA . VAL A 1 181 ? -9.625 1.700 34.859 1.00 42.28 181 VAL A CA 1
ATOM 1431 C C . VAL A 1 181 ? -9.663 0.702 36.009 1.00 42.28 181 VAL A C 1
ATOM 1433 O O . VAL A 1 181 ? -10.321 -0.329 35.953 1.00 42.28 181 VAL A O 1
ATOM 1436 N N . GLY A 1 182 ? -8.882 1.003 37.043 1.00 40.59 182 GLY A N 1
ATOM 1437 C CA . GLY A 1 182 ? -8.751 0.178 38.235 1.00 40.59 182 GLY A CA 1
ATOM 1438 C C . GLY A 1 182 ? -7.977 0.906 39.328 1.00 40.59 182 GLY A C 1
ATOM 1439 O O . GLY A 1 182 ? -6.829 0.576 39.586 1.00 40.59 182 GLY A O 1
ATOM 1440 N N . HIS A 1 183 ? -8.655 1.869 39.959 1.00 40.44 183 HIS A N 1
ATOM 1441 C CA . HIS A 1 183 ? -8.384 2.426 41.291 1.00 40.44 183 HIS A CA 1
ATOM 1442 C C . HIS A 1 183 ? -7.167 3.350 41.484 1.00 40.44 183 HIS A C 1
ATOM 1444 O O . HIS A 1 183 ? -6.104 2.927 41.925 1.00 40.44 183 HIS A O 1
ATOM 1450 N N . GLU A 1 184 ? -7.403 4.660 41.389 1.00 47.44 184 GLU A N 1
ATOM 1451 C CA . GLU A 1 184 ? -6.984 5.530 42.495 1.00 47.44 184 GLU A CA 1
ATOM 1452 C C . GLU A 1 184 ? -8.179 5.708 43.448 1.00 47.44 184 GLU A C 1
ATOM 1454 O O . GLU A 1 184 ? -9.322 5.768 42.997 1.00 47.44 184 GLU A O 1
ATOM 1459 N N . TYR A 1 185 ? -7.886 5.784 44.752 1.00 49.62 185 TYR A N 1
ATOM 1460 C CA . TYR A 1 185 ? -8.786 5.999 45.901 1.00 49.62 185 TYR A CA 1
ATOM 1461 C C . TYR A 1 185 ? -9.514 4.777 46.489 1.00 49.62 185 TYR A C 1
ATOM 1463 O O . TYR A 1 185 ? -10.723 4.694 46.360 1.00 49.62 185 TYR A O 1
ATOM 1471 N N . LEU A 1 186 ? -8.826 3.891 47.228 1.00 41.16 186 LEU A N 1
ATOM 1472 C CA . LEU A 1 186 ? -9.332 3.294 48.491 1.00 41.16 186 LEU A CA 1
ATOM 1473 C C . LEU A 1 186 ? -8.193 2.618 49.294 1.00 41.16 186 LEU A C 1
ATOM 1475 O O . LEU A 1 186 ? -8.189 1.410 49.504 1.00 41.16 186 LEU A O 1
ATOM 1479 N N . SER A 1 187 ? -7.228 3.404 49.772 1.00 39.69 187 SER A N 1
ATOM 1480 C CA . SER A 1 187 ? -6.426 3.039 50.957 1.00 39.69 187 SER A CA 1
ATOM 1481 C C . SER A 1 187 ? -5.782 4.284 51.575 1.00 39.69 187 SER A C 1
ATOM 1483 O O . SER A 1 187 ? -4.567 4.387 51.714 1.00 39.69 187 SER A O 1
ATOM 1485 N N . TYR A 1 188 ? -6.627 5.259 51.909 1.00 48.06 188 TYR A N 1
ATOM 1486 C CA . TYR A 1 188 ? -6.399 6.146 53.050 1.00 48.06 188 TYR A CA 1
ATOM 1487 C C . TYR A 1 188 ? -7.512 5.863 54.061 1.00 48.06 188 TYR A C 1
ATOM 1489 O O . TYR A 1 188 ? -8.443 6.653 54.195 1.00 48.06 188 TYR A O 1
ATOM 1497 N N . LEU A 1 189 ? -7.455 4.679 54.674 1.00 44.16 189 LEU A N 1
ATOM 1498 C CA . LEU A 1 189 ? -8.078 4.321 55.952 1.00 44.16 189 LEU A CA 1
ATOM 1499 C C . LEU A 1 189 ? -7.533 2.967 56.405 1.00 44.16 189 LEU A C 1
ATOM 1501 O O . LEU A 1 189 ? -7.564 2.029 55.579 1.00 44.16 189 LEU A O 1
#